Protein AF-A0A955SST5-F1 (afdb_monomer_lite)

Foldseek 3Di:
DKEKAAAPPDPLRLVCVVLLLVLCVVCVVLPDAYEYEYCDAPPGDCVVVCVVPVGPHHYDYDRNVVCVVVVPDARTKMFQAAPVRDGDDMAGSPPPPSSVLSNLLVCLRSVPPPQLQVPAFAAPAQSNVCSPVVQLSVLVCVACQVVLLVVCVVVVNLQPQVSQCQAWPPNQPHDGDRLVPPDPRGRGNGPCLQQNHCPPAPDPPDPPNGRPHRDVVSVVSQCDCVRPVPDDPVVVVVSVDGPPPDPPPDDDDDDDDDDDDDDDDDDDDDDDDDDDDDDDDDDDDDDD

pLDDT: mean 74.85, std 21.15, range [27.41, 95.5]

Structure (mmCIF, N/CA/C/O backbone):
data_AF-A0A955SST5-F1
#
_entry.id   AF-A0A955SST5-F1
#
loop_
_atom_site.group_PDB
_atom_site.id
_atom_site.type_symbol
_atom_site.label_atom_id
_atom_site.label_alt_id
_atom_site.label_comp_id
_atom_site.label_asym_id
_atom_site.label_entity_id
_atom_site.label_seq_id
_atom_site.pdbx_PDB_ins_code
_atom_site.Cartn_x
_atom_site.Cartn_y
_atom_site.Cartn_z
_atom_site.occupancy
_atom_site.B_iso_or_equiv
_atom_site.auth_seq_id
_atom_site.auth_comp_id
_atom_site.auth_asym_id
_atom_site.auth_atom_id
_atom_site.pdbx_PDB_model_num
ATOM 1 N N . VAL A 1 1 ? -13.267 -7.692 10.910 1.00 87.06 1 VAL A N 1
ATOM 2 C CA . VAL A 1 1 ? -13.406 -6.675 11.999 1.00 87.06 1 VAL A CA 1
ATOM 3 C C . VAL A 1 1 ? -12.238 -5.703 11.924 1.00 87.06 1 VAL A C 1
ATOM 5 O O . VAL A 1 1 ? -11.116 -6.171 11.794 1.00 87.06 1 VAL A O 1
ATOM 8 N N . ALA A 1 2 ? -12.453 -4.389 12.027 1.00 92.25 2 ALA A N 1
ATOM 9 C CA . ALA A 1 2 ? -11.365 -3.432 12.265 1.00 92.25 2 ALA A CA 1
ATOM 10 C C . ALA A 1 2 ? -11.293 -3.038 13.737 1.00 92.25 2 ALA A C 1
ATOM 12 O O . ALA A 1 2 ? -12.284 -2.596 14.315 1.00 92.25 2 ALA A O 1
ATOM 13 N N . VAL A 1 3 ? -10.099 -3.113 14.313 1.00 92.81 3 VAL A N 1
ATOM 14 C CA . VAL A 1 3 ? -9.788 -2.540 15.621 1.00 92.81 3 VAL A CA 1
ATOM 15 C C . VAL A 1 3 ? -9.015 -1.246 15.406 1.00 92.81 3 VAL A C 1
ATOM 17 O O . VAL A 1 3 ? -7.884 -1.269 14.926 1.00 92.81 3 VAL A O 1
ATOM 20 N N . VAL A 1 4 ? -9.624 -0.115 15.756 1.00 93.81 4 VAL A N 1
ATOM 21 C CA . VAL A 1 4 ? -9.021 1.218 15.665 1.00 93.81 4 VAL A CA 1
ATOM 22 C C . VAL A 1 4 ? -8.515 1.616 17.043 1.00 93.81 4 VAL A C 1
ATOM 24 O O . VAL A 1 4 ? -9.284 2.012 17.914 1.00 93.81 4 VAL A O 1
ATOM 27 N N . PHE A 1 5 ? -7.210 1.539 17.247 1.00 92.94 5 PHE A N 1
ATOM 28 C CA . PHE A 1 5 ? -6.552 2.105 18.411 1.00 92.94 5 PHE A CA 1
ATOM 29 C C . PHE A 1 5 ? -6.461 3.618 18.285 1.00 92.94 5 PHE A C 1
ATOM 31 O O . PHE A 1 5 ? -6.009 4.139 17.266 1.00 92.94 5 PHE A O 1
ATOM 38 N N . LEU A 1 6 ? -6.849 4.327 19.340 1.00 91.88 6 LEU A N 1
ATOM 39 C CA . LEU A 1 6 ? -6.674 5.769 19.434 1.00 91.88 6 LEU A CA 1
ATOM 40 C C . LEU A 1 6 ? -6.461 6.224 20.872 1.00 91.88 6 LEU A C 1
ATOM 42 O O . LEU A 1 6 ? -6.951 5.621 21.823 1.00 91.88 6 LEU A O 1
ATOM 46 N N . LYS A 1 7 ? -5.790 7.360 21.023 1.00 89.81 7 LYS A N 1
ATOM 47 C CA . LYS A 1 7 ? -5.730 8.086 22.287 1.00 89.81 7 LYS A CA 1
ATOM 48 C C . LYS A 1 7 ? -6.630 9.329 22.188 1.00 89.81 7 LYS A C 1
ATOM 50 O O . LYS A 1 7 ? -6.426 10.112 21.259 1.00 89.81 7 LYS A O 1
ATOM 55 N N . PRO A 1 8 ? -7.594 9.559 23.101 1.00 86.75 8 PRO A N 1
ATOM 56 C CA . PRO A 1 8 ? -8.499 10.716 23.040 1.00 86.75 8 PRO A CA 1
ATOM 57 C C . PRO A 1 8 ? -7.797 12.071 22.890 1.00 86.75 8 PRO A C 1
ATOM 59 O O . PRO A 1 8 ? -8.273 12.957 22.186 1.00 86.75 8 PRO A O 1
ATOM 62 N N . THR A 1 9 ? -6.635 12.212 23.527 1.00 85.88 9 THR A N 1
ATOM 63 C CA . THR A 1 9 ? -5.829 13.440 23.547 1.00 85.88 9 THR A CA 1
ATOM 64 C C . THR A 1 9 ? -4.846 13.565 22.374 1.00 85.88 9 THR A C 1
ATOM 66 O O . THR A 1 9 ? -4.131 14.558 22.263 1.00 85.88 9 THR A O 1
ATOM 69 N N . CYS A 1 10 ? -4.784 12.578 21.478 1.00 88.19 10 CYS A N 1
ATOM 70 C CA . CYS A 1 10 ? -3.831 12.546 20.372 1.00 88.19 10 CYS A CA 1
ATOM 71 C C . CYS A 1 10 ? -4.351 13.318 19.145 1.00 88.19 10 CYS A C 1
ATOM 73 O O . CYS A 1 10 ? -5.389 12.997 18.558 1.00 88.19 10 CYS A O 1
ATOM 75 N N . GLY A 1 11 ? -3.586 14.330 18.719 1.00 87.31 11 GLY A N 1
ATOM 76 C CA . GLY A 1 11 ? -3.927 15.172 17.566 1.00 87.31 11 GLY A CA 1
ATOM 77 C C . GLY A 1 11 ? -4.000 14.390 16.252 1.00 87.31 11 GLY A C 1
ATOM 78 O O . GLY A 1 11 ? -4.973 14.518 15.517 1.00 87.31 11 GLY A O 1
ATOM 79 N N . LYS A 1 12 ? -3.034 13.497 15.985 1.00 88.12 12 LYS A N 1
ATOM 80 C CA . LYS A 1 12 ? -3.068 12.620 14.796 1.00 88.12 12 LYS A CA 1
ATOM 81 C C . LYS A 1 12 ? -4.325 11.745 14.772 1.00 88.12 12 LYS A C 1
ATOM 83 O O . LYS A 1 12 ? -4.943 11.581 13.727 1.00 88.12 12 LYS A O 1
ATOM 88 N N . CYS A 1 13 ? -4.722 11.232 15.932 1.00 90.62 13 CYS A N 1
ATOM 89 C CA . CYS A 1 13 ? -5.871 10.356 16.092 1.00 90.62 13 CYS A CA 1
ATOM 90 C C . CYS A 1 13 ? -7.159 11.102 15.734 1.00 90.62 13 CYS A C 1
ATOM 92 O O . CYS A 1 13 ? -7.896 10.690 14.842 1.00 90.62 13 CYS A O 1
ATOM 94 N N . THR A 1 14 ? -7.387 12.254 16.368 1.00 87.75 14 THR A N 1
ATOM 95 C CA . THR A 1 14 ? -8.587 13.066 16.122 1.00 87.75 14 THR A CA 1
ATOM 96 C C . THR A 1 14 ? -8.647 13.619 14.696 1.00 87.75 14 THR A C 1
ATOM 98 O O . THR A 1 14 ? -9.737 13.700 14.141 1.00 87.75 14 THR A O 1
ATOM 101 N N . MET A 1 15 ? -7.503 13.915 14.066 1.00 90.25 15 MET A N 1
ATOM 102 C CA . MET A 1 15 ? -7.447 14.306 12.651 1.00 90.25 15 MET A CA 1
ATOM 103 C C . MET A 1 15 ? -7.778 13.162 11.682 1.00 90.25 15 MET A C 1
ATOM 105 O O . MET A 1 15 ? -8.409 13.408 10.655 1.00 90.25 15 MET A O 1
ATOM 109 N N . LYS A 1 16 ? -7.345 11.925 11.965 1.00 92.88 16 LYS A N 1
ATOM 110 C CA . LYS A 1 16 ? -7.569 10.781 11.064 1.00 92.88 16 LYS A CA 1
ATOM 111 C C . LYS A 1 16 ? -8.989 10.207 11.176 1.00 92.88 16 LYS A C 1
ATOM 113 O O . LYS A 1 16 ? -9.534 9.783 10.160 1.00 92.88 16 LYS A O 1
ATOM 118 N N . LEU A 1 17 ? -9.613 10.251 12.359 1.00 93.44 17 LEU A N 1
ATOM 119 C CA . LEU A 1 17 ? -10.927 9.646 12.640 1.00 93.44 17 LEU A CA 1
ATOM 120 C C . LEU A 1 17 ? -12.024 9.916 11.584 1.00 93.44 17 LEU A C 1
ATOM 122 O O . LEU A 1 17 ? -12.641 8.946 11.154 1.00 93.44 17 LEU A O 1
ATOM 126 N N . PRO A 1 18 ? -12.263 11.156 11.107 1.00 93.88 18 PRO A N 1
ATOM 127 C CA . PRO A 1 18 ? -13.286 11.396 10.082 1.00 93.88 18 PRO A CA 1
ATOM 128 C C . PRO A 1 18 ? -13.010 10.691 8.748 1.00 93.88 18 PRO A C 1
ATOM 130 O O . PRO A 1 18 ? -13.931 10.251 8.068 1.00 93.88 18 PRO A O 1
ATOM 133 N N . GLY A 1 19 ? -11.737 10.574 8.354 1.00 92.25 19 GLY A N 1
ATOM 134 C CA . GLY A 1 19 ? -11.369 9.852 7.135 1.00 92.25 19 GLY A CA 1
ATOM 135 C C . GLY A 1 19 ? -11.490 8.338 7.299 1.00 92.25 19 G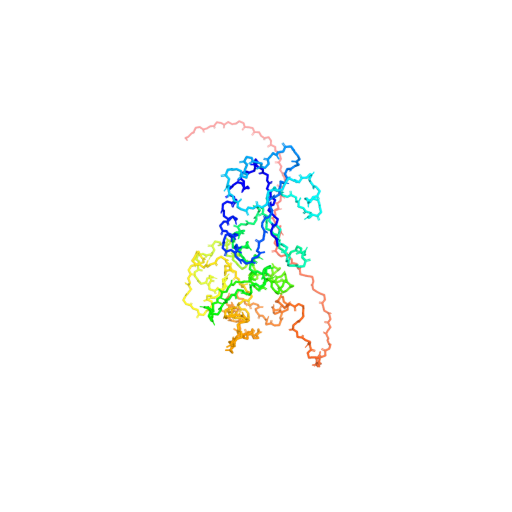LY A C 1
ATOM 136 O O . GLY A 1 19 ? -11.889 7.656 6.360 1.00 92.25 19 GLY A O 1
ATOM 137 N N . VAL A 1 20 ? -11.194 7.830 8.499 1.00 94.00 20 VAL A N 1
ATOM 138 C CA . VAL A 1 20 ? -11.400 6.422 8.854 1.00 94.00 20 VAL A CA 1
ATOM 139 C C . VAL A 1 20 ? -12.886 6.075 8.778 1.00 94.00 20 VAL A C 1
ATOM 141 O O . VAL A 1 20 ? -13.243 5.109 8.115 1.00 94.00 20 VAL A O 1
ATOM 144 N N . ASP A 1 21 ? -13.754 6.895 9.380 1.00 94.44 21 ASP A N 1
ATOM 145 C CA . ASP A 1 21 ? -15.205 6.684 9.322 1.00 94.44 21 ASP A CA 1
ATOM 146 C C . ASP A 1 21 ? -15.725 6.734 7.891 1.00 94.44 21 ASP A C 1
ATOM 148 O O . ASP A 1 21 ? -16.387 5.797 7.467 1.00 94.44 21 ASP A O 1
ATOM 152 N N . LYS A 1 22 ? -15.326 7.731 7.091 1.00 90.06 22 LYS A N 1
ATOM 153 C CA . LYS A 1 22 ? -15.697 7.775 5.669 1.00 90.06 22 LYS A CA 1
ATOM 154 C C . LYS A 1 22 ? -15.314 6.490 4.919 1.00 90.06 22 LYS A C 1
ATOM 156 O O . LYS A 1 22 ? -16.105 6.000 4.114 1.00 90.06 22 LYS A O 1
ATOM 161 N N . SER A 1 23 ? -14.126 5.949 5.193 1.00 87.81 23 SER A N 1
ATOM 162 C CA . SER A 1 23 ? -13.674 4.695 4.581 1.00 87.81 23 SER A CA 1
ATOM 163 C C . SER A 1 23 ? -14.597 3.549 5.002 1.00 87.81 23 SER A C 1
ATOM 165 O O . SER A 1 23 ? -15.147 2.868 4.148 1.00 87.81 23 SER A O 1
ATOM 167 N N . PHE A 1 24 ? -14.880 3.394 6.298 1.00 87.94 24 PHE A N 1
ATOM 168 C CA . PHE A 1 24 ? -15.769 2.333 6.787 1.00 87.94 24 PHE A CA 1
ATOM 169 C C . PHE A 1 24 ? -17.229 2.484 6.351 1.00 87.94 24 PHE A C 1
ATOM 171 O O . PHE A 1 24 ? -17.865 1.481 6.044 1.00 87.94 24 PHE A O 1
ATOM 178 N N . GLN A 1 25 ? -17.757 3.706 6.243 1.00 85.62 25 GLN A N 1
ATOM 179 C CA . GLN A 1 25 ? -19.108 3.952 5.727 1.00 85.62 25 GLN A CA 1
ATOM 180 C C . GLN A 1 25 ? -19.276 3.470 4.282 1.00 85.62 25 GLN A C 1
ATOM 182 O O . GLN A 1 25 ? -20.378 3.086 3.898 1.00 85.62 25 GLN A O 1
ATOM 187 N N . THR A 1 26 ? -18.192 3.441 3.500 1.00 82.12 26 THR A N 1
ATOM 188 C CA . THR A 1 26 ? -18.194 2.894 2.133 1.00 82.12 26 THR A CA 1
ATOM 189 C C . THR A 1 26 ? -18.460 1.383 2.118 1.00 82.12 26 THR A C 1
ATOM 191 O O . THR A 1 26 ? -19.020 0.879 1.152 1.00 82.12 26 THR A O 1
ATOM 194 N N . PHE A 1 27 ? -18.136 0.674 3.206 1.00 76.94 27 PHE A N 1
ATOM 195 C CA . PHE A 1 27 ? -18.253 -0.787 3.330 1.00 76.94 27 PHE A CA 1
ATOM 196 C C . PHE A 1 27 ? -19.244 -1.232 4.421 1.00 76.94 27 PHE A C 1
ATOM 198 O O . PHE A 1 27 ? -19.261 -2.400 4.807 1.00 76.94 27 PHE A O 1
ATOM 205 N N . LYS A 1 28 ? -20.066 -0.319 4.954 1.00 78.62 28 LYS A N 1
ATOM 206 C CA . LYS A 1 28 ? -20.931 -0.581 6.122 1.00 78.62 28 LYS A CA 1
ATOM 207 C C . LYS A 1 28 ? -21.941 -1.715 5.907 1.00 78.62 28 LYS A C 1
ATOM 209 O O . LYS A 1 28 ? -22.296 -2.405 6.856 1.00 78.62 28 LYS A O 1
ATOM 214 N N . ASP A 1 29 ? -22.377 -1.910 4.664 1.00 78.69 29 ASP A N 1
ATOM 215 C CA . ASP A 1 29 ? -23.380 -2.914 4.299 1.00 78.69 29 ASP A CA 1
ATOM 216 C C . ASP A 1 29 ? -22.747 -4.295 4.022 1.00 78.69 29 ASP A C 1
ATOM 218 O O . ASP A 1 29 ? -23.459 -5.271 3.802 1.00 78.69 29 ASP A O 1
ATOM 222 N N . GLU A 1 30 ? -21.413 -4.410 4.086 1.00 73.56 30 GLU A N 1
ATOM 223 C CA . GLU A 1 30 ? -20.658 -5.634 3.769 1.00 73.56 30 GLU A CA 1
ATOM 224 C C . GLU A 1 30 ? -20.297 -6.464 5.022 1.00 73.56 30 GLU A C 1
ATOM 226 O O . GLU A 1 30 ? -19.315 -7.201 5.051 1.00 73.56 30 GLU A O 1
ATOM 231 N N . GLY A 1 31 ? -21.076 -6.338 6.103 1.00 70.88 31 GLY A N 1
ATOM 232 C CA . GLY A 1 31 ? -20.872 -7.119 7.336 1.00 70.88 31 GLY A CA 1
ATOM 233 C C . GLY A 1 31 ? -19.623 -6.726 8.137 1.00 70.88 31 GLY A C 1
ATOM 234 O O . GLY A 1 31 ? -19.172 -7.468 9.013 1.00 70.88 31 GLY A O 1
ATOM 235 N N . PHE A 1 32 ? -19.055 -5.554 7.857 1.00 77.12 32 PHE A N 1
ATOM 236 C CA . PHE A 1 32 ? -17.852 -5.058 8.508 1.00 77.12 32 PHE A CA 1
ATOM 237 C C . PHE A 1 32 ? -18.171 -4.372 9.844 1.00 77.12 32 PHE A C 1
ATOM 239 O O . PHE A 1 32 ? -19.032 -3.503 9.925 1.00 77.12 32 PHE A O 1
ATOM 246 N N . THR A 1 33 ? -17.454 -4.727 10.914 1.00 84.25 33 THR A N 1
ATOM 247 C CA . THR A 1 33 ? -17.598 -4.089 12.237 1.00 84.25 33 THR A CA 1
ATOM 248 C C . THR A 1 33 ? -16.338 -3.328 12.618 1.00 84.25 33 THR A C 1
ATOM 250 O O . THR A 1 33 ? -15.227 -3.852 12.480 1.00 84.25 33 THR A O 1
ATOM 253 N N . VAL A 1 34 ? -16.524 -2.121 13.155 1.00 91.19 34 VAL A N 1
ATOM 254 C CA . VAL A 1 34 ? -15.452 -1.264 13.668 1.00 91.19 34 VAL A CA 1
ATOM 255 C C . VAL A 1 34 ? -15.514 -1.215 15.190 1.00 91.19 34 VAL A C 1
ATOM 257 O O . VAL A 1 34 ? -16.549 -0.893 15.773 1.00 91.19 34 VAL A O 1
ATOM 260 N N . VAL A 1 35 ? -14.384 -1.502 15.832 1.00 91.31 35 VAL A N 1
ATOM 261 C CA . VAL A 1 35 ? -14.198 -1.388 17.278 1.00 91.31 35 VAL A CA 1
ATOM 262 C C . VAL A 1 35 ? -13.130 -0.336 17.551 1.00 91.31 35 VAL A C 1
ATOM 264 O O . VAL A 1 35 ? -11.950 -0.548 17.281 1.00 91.31 35 VAL A O 1
ATOM 267 N N . ALA A 1 36 ? -13.530 0.806 18.097 1.00 91.50 36 ALA A N 1
ATOM 268 C CA . ALA A 1 36 ? -12.609 1.810 18.603 1.00 91.50 36 ALA A CA 1
ATOM 269 C C . ALA A 1 36 ? -12.129 1.430 20.001 1.00 91.50 36 ALA A C 1
ATOM 271 O O . ALA A 1 36 ? -12.925 1.256 20.922 1.00 91.50 36 ALA A O 1
ATOM 272 N N . VAL A 1 37 ? -10.812 1.351 20.160 1.00 89.12 37 VAL A N 1
ATOM 273 C CA . VAL A 1 37 ? -10.151 0.943 21.392 1.00 89.12 37 VAL A CA 1
ATOM 274 C C . VAL A 1 37 ? -9.243 2.056 21.893 1.00 89.12 37 VAL A C 1
ATOM 276 O O . VAL A 1 37 ? -8.427 2.605 21.149 1.00 89.12 37 VAL A O 1
ATOM 279 N N . SER A 1 38 ? -9.341 2.371 23.184 1.00 87.00 38 SER A N 1
ATOM 280 C CA . SER A 1 38 ? -8.406 3.310 23.804 1.00 87.00 38 SER A CA 1
ATOM 281 C C . SER A 1 38 ? -7.005 2.699 23.839 1.00 87.00 38 SER A C 1
ATOM 283 O O . SER A 1 38 ? -6.796 1.613 24.380 1.00 87.00 38 SER A O 1
ATOM 285 N N . SER A 1 39 ? -6.029 3.398 23.266 1.00 80.44 39 SER A N 1
ATOM 286 C CA . SER A 1 39 ? -4.606 3.064 23.388 1.00 80.44 39 SER A CA 1
ATOM 287 C C . SER A 1 39 ? -3.957 3.703 24.620 1.00 80.44 39 SER A C 1
ATOM 289 O O . SER A 1 39 ? -2.829 3.346 24.972 1.00 80.44 39 SER A O 1
ATOM 291 N N . ALA A 1 40 ? -4.671 4.614 25.289 1.00 71.56 40 ALA A N 1
ATOM 292 C CA . ALA A 1 40 ? -4.428 4.976 26.679 1.00 71.56 40 ALA A CA 1
ATOM 293 C C . ALA A 1 40 ? -5.103 3.945 27.594 1.00 71.56 40 ALA A C 1
ATOM 295 O O . ALA A 1 40 ? -6.166 3.431 27.246 1.00 71.56 40 ALA A O 1
ATOM 296 N N . GLY A 1 41 ? -4.506 3.656 28.753 1.00 65.81 41 GLY A N 1
ATOM 297 C CA . GLY A 1 41 ? -5.159 2.834 29.777 1.00 65.81 41 GLY A CA 1
ATOM 298 C C . GLY A 1 41 ? -6.448 3.473 30.316 1.00 65.81 41 GLY A C 1
ATOM 299 O O . GLY A 1 41 ? -6.991 4.421 29.749 1.00 65.81 41 GLY A O 1
ATOM 300 N N . ASP A 1 42 ? -6.901 3.011 31.475 1.00 65.75 42 ASP A N 1
ATOM 301 C CA . ASP A 1 42 ? -8.094 3.514 32.179 1.00 65.75 42 ASP A CA 1
ATOM 302 C C . ASP A 1 42 ? -8.089 5.030 32.487 1.00 65.75 42 ASP A C 1
ATOM 304 O O . ASP A 1 42 ? -9.136 5.614 32.764 1.00 65.75 42 ASP A O 1
ATOM 308 N N . LYS A 1 43 ? -6.925 5.682 32.397 1.00 61.25 43 LYS A N 1
ATOM 309 C CA . LYS A 1 43 ? -6.713 7.102 32.712 1.00 61.25 43 LYS A CA 1
ATOM 310 C C . LYS A 1 43 ? -7.383 8.101 31.759 1.00 61.25 43 LYS A C 1
ATOM 312 O O . LYS A 1 43 ? -7.519 9.261 32.139 1.00 61.25 43 LYS A O 1
ATOM 317 N N . GLU A 1 44 ? -7.779 7.711 30.544 1.00 71.56 44 GLU A N 1
ATOM 318 C CA . GLU A 1 44 ? -8.429 8.616 29.579 1.00 71.56 44 GLU A CA 1
ATOM 319 C C . GLU A 1 44 ? -9.765 8.038 29.078 1.00 71.56 44 GLU A C 1
ATOM 321 O O . GLU A 1 44 ? -9.853 6.887 28.649 1.00 71.56 44 GLU A O 1
ATOM 326 N N . ALA A 1 45 ? -10.833 8.842 29.137 1.00 76.12 45 ALA A N 1
ATOM 327 C CA . ALA A 1 45 ? -12.183 8.409 28.780 1.00 76.12 45 ALA A CA 1
ATOM 328 C C . ALA A 1 45 ? -12.447 8.530 27.269 1.00 76.12 45 ALA A C 1
ATOM 330 O O . ALA A 1 45 ? -12.243 9.591 26.677 1.00 76.12 45 ALA A O 1
ATOM 331 N N . LEU A 1 46 ? -12.982 7.466 26.656 1.00 83.69 46 LEU A N 1
ATOM 332 C CA . LEU A 1 46 ? -13.454 7.491 25.263 1.00 83.69 46 LEU A CA 1
ATOM 333 C C . LEU A 1 46 ? -14.809 8.186 25.099 1.00 83.69 46 LEU A C 1
ATOM 335 O O . LEU A 1 46 ? -15.085 8.699 24.018 1.00 83.69 46 LEU A O 1
ATOM 339 N N . ALA A 1 47 ? -15.643 8.233 26.145 1.00 84.62 47 ALA A N 1
ATOM 340 C CA . ALA A 1 47 ? -17.020 8.724 26.050 1.00 84.62 47 ALA A CA 1
ATOM 341 C C . ALA A 1 47 ? -17.152 10.134 25.430 1.00 84.62 47 ALA A C 1
ATOM 343 O O . ALA A 1 47 ? -17.984 10.294 24.538 1.00 84.62 47 ALA A O 1
ATOM 344 N N . PRO A 1 48 ? -16.320 11.138 25.781 1.00 86.25 48 PRO A N 1
ATOM 345 C CA . PRO A 1 48 ? -16.397 12.457 25.147 1.00 86.25 48 PRO A CA 1
ATOM 346 C C . PRO A 1 48 ? -16.043 12.433 23.655 1.00 86.25 48 PRO A C 1
ATOM 348 O O . PRO A 1 48 ? -16.610 13.182 22.865 1.00 86.25 48 PRO A O 1
ATOM 351 N N . VAL A 1 49 ? -15.105 11.569 23.254 1.00 88.00 49 VAL A N 1
ATOM 352 C CA . VAL A 1 49 ? -14.703 11.416 21.848 1.00 88.00 49 VAL A CA 1
ATOM 353 C C . VAL A 1 49 ? -15.794 10.698 21.063 1.00 88.00 49 VAL A C 1
ATOM 355 O O . VAL A 1 49 ? -16.172 11.167 19.994 1.00 88.00 49 VAL A O 1
ATOM 358 N N . ALA A 1 50 ? -16.351 9.622 21.617 1.00 88.00 50 ALA A N 1
ATOM 359 C CA . ALA A 1 50 ? -17.477 8.907 21.027 1.00 88.00 50 ALA A CA 1
ATOM 360 C C . ALA A 1 50 ? -18.685 9.838 20.830 1.00 88.00 50 ALA A C 1
ATOM 362 O O . ALA A 1 50 ? -19.232 9.926 19.732 1.00 88.00 50 ALA A O 1
ATOM 363 N N . GLN A 1 51 ? -19.037 10.616 21.861 1.00 89.06 51 GLN A N 1
ATOM 364 C CA . GLN A 1 51 ? -20.131 11.588 21.802 1.00 89.06 51 GLN A CA 1
ATOM 365 C C . GLN A 1 51 ? -19.878 12.694 20.772 1.00 89.06 51 GLN A C 1
ATOM 367 O O . GLN A 1 51 ? -20.810 13.135 20.105 1.00 89.06 51 GLN A O 1
ATOM 372 N N . ARG A 1 52 ? -18.624 13.142 20.625 1.00 90.62 52 ARG A N 1
ATOM 373 C CA . ARG A 1 52 ? -18.249 14.159 19.636 1.00 90.62 52 ARG A CA 1
ATOM 374 C C . ARG A 1 52 ? -18.466 13.686 18.202 1.00 90.62 52 ARG A C 1
ATOM 376 O O . ARG A 1 52 ? -18.819 14.504 17.358 1.00 90.62 52 ARG A O 1
ATOM 383 N N . TYR A 1 53 ? -18.176 12.420 17.923 1.00 88.50 53 TYR A N 1
ATOM 384 C CA . TYR A 1 53 ? -18.123 11.914 16.557 1.00 88.50 53 TYR A CA 1
ATOM 385 C C . TYR A 1 53 ? -19.385 11.170 16.115 1.00 88.50 53 TYR A C 1
ATOM 387 O O . TYR A 1 53 ? -19.657 11.138 14.923 1.00 88.50 53 TYR A O 1
ATOM 395 N N . GLY A 1 54 ? -20.194 10.637 17.036 1.00 86.50 54 GLY A N 1
ATOM 396 C CA . GLY A 1 54 ? -21.494 10.040 16.700 1.00 86.50 54 GLY A CA 1
ATOM 397 C C . GLY A 1 54 ? -21.424 8.864 15.717 1.00 86.50 54 GLY A C 1
ATOM 398 O O . GLY A 1 54 ? -22.433 8.538 15.100 1.00 86.50 54 GLY A O 1
ATOM 399 N N . TYR A 1 55 ? -20.246 8.256 15.544 1.00 91.31 55 TYR A N 1
ATOM 400 C CA . TYR A 1 55 ? -20.050 7.116 14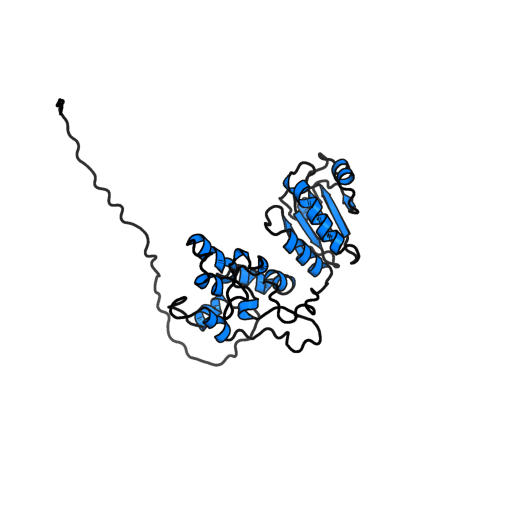.655 1.00 91.31 55 TYR A CA 1
ATOM 401 C C . TYR A 1 55 ? -20.727 5.874 15.224 1.00 91.31 55 TYR A C 1
ATOM 403 O O . TYR A 1 55 ? -20.669 5.635 16.435 1.00 91.31 55 TYR A O 1
ATOM 411 N N . ASP A 1 56 ? -21.268 5.043 14.337 1.00 87.00 56 ASP A N 1
ATOM 412 C CA . ASP A 1 56 ? -21.881 3.750 14.664 1.00 87.00 56 ASP A CA 1
ATOM 413 C C . ASP A 1 56 ? -20.825 2.657 14.917 1.00 87.00 56 ASP A C 1
ATOM 415 O O . ASP A 1 56 ? -20.848 1.560 14.368 1.00 87.00 56 ASP A O 1
ATOM 419 N N . TRP A 1 57 ? -19.793 3.007 15.683 1.00 91.31 57 TRP A N 1
ATOM 420 C CA . TRP A 1 57 ? -18.698 2.115 16.038 1.00 91.31 57 TRP A CA 1
ATOM 421 C C . TRP A 1 57 ? -18.922 1.543 17.433 1.00 91.31 57 TRP A C 1
ATOM 423 O O . TRP A 1 57 ? -19.533 2.171 18.301 1.00 91.31 57 TRP A O 1
ATOM 433 N N . ILE A 1 58 ? -18.326 0.385 17.698 1.00 88.44 58 ILE A N 1
ATOM 434 C CA . ILE A 1 58 ? -18.237 -0.145 19.055 1.00 88.44 58 ILE A CA 1
ATOM 435 C C . ILE A 1 58 ? -17.102 0.588 19.769 1.00 88.44 58 ILE A C 1
ATOM 437 O O . ILE A 1 58 ? -15.939 0.458 19.397 1.00 88.44 58 ILE A O 1
ATOM 441 N N . TRP A 1 59 ? -17.418 1.349 20.813 1.00 87.19 59 TRP A N 1
ATOM 442 C CA . TRP A 1 59 ? -16.420 2.064 21.610 1.00 87.19 59 TRP A CA 1
ATOM 443 C C . TRP A 1 59 ? -16.068 1.250 22.854 1.00 87.19 59 TRP A C 1
ATOM 445 O O . TRP A 1 59 ? -16.859 1.157 23.790 1.00 87.19 59 TRP A O 1
ATOM 455 N N . ALA A 1 60 ? -14.874 0.665 22.868 1.00 82.69 60 ALA A N 1
ATOM 456 C CA . ALA A 1 60 ? -14.397 -0.193 23.942 1.00 82.69 60 ALA A CA 1
ATOM 457 C C . ALA A 1 60 ? -13.222 0.449 24.689 1.00 82.69 60 ALA A C 1
ATOM 459 O O . ALA A 1 60 ? -12.205 0.844 24.113 1.00 82.69 60 ALA A O 1
ATOM 460 N N . GLN A 1 61 ? -13.336 0.524 26.013 1.00 72.38 61 GLN A N 1
ATOM 461 C CA . GLN A 1 61 ? -12.200 0.860 26.861 1.00 72.38 61 GLN A CA 1
ATOM 462 C C . GLN A 1 61 ? -11.283 -0.359 26.982 1.00 72.38 61 GLN A C 1
ATOM 464 O O . GLN A 1 61 ? -11.747 -1.487 27.133 1.00 72.38 61 GLN A O 1
ATOM 469 N N . ASN A 1 62 ? -9.976 -0.131 26.913 1.00 64.94 62 ASN A N 1
ATOM 470 C CA . ASN A 1 62 ? -8.973 -1.179 27.029 1.00 64.94 62 ASN A CA 1
ATOM 471 C C . ASN A 1 62 ? -8.053 -0.863 28.204 1.00 64.94 62 ASN A C 1
ATOM 473 O O . ASN A 1 62 ? -7.563 0.253 28.346 1.00 64.94 62 ASN A O 1
ATOM 477 N N . SER A 1 63 ? -7.810 -1.870 29.037 1.00 57.50 63 SER A N 1
ATOM 478 C CA . SER A 1 63 ? -6.891 -1.809 30.177 1.00 57.50 63 SER A CA 1
ATOM 479 C C . SER A 1 63 ? -5.411 -1.815 29.762 1.00 57.50 63 SER A C 1
ATOM 481 O O . SER A 1 63 ? -4.536 -1.719 30.616 1.00 57.50 63 SER A O 1
ATOM 483 N N . GLY A 1 64 ? -5.121 -1.930 28.461 1.00 66.81 64 GLY A N 1
ATOM 484 C CA . GLY A 1 64 ? -3.779 -2.057 27.889 1.00 66.81 64 GLY A CA 1
ATOM 485 C C . GLY A 1 64 ? -3.457 -3.476 27.410 1.00 66.81 64 GLY A C 1
ATOM 486 O O . GLY A 1 64 ? -2.561 -3.647 26.586 1.00 66.81 64 GLY A O 1
ATOM 487 N N . GLU A 1 65 ? -4.228 -4.478 27.834 1.00 76.75 65 GLU A N 1
ATOM 488 C CA . GLU A 1 65 ? -3.985 -5.890 27.518 1.00 76.75 65 GLU A CA 1
ATOM 489 C C . GLU A 1 65 ? -4.098 -6.187 26.014 1.00 76.75 65 GLU A C 1
ATOM 491 O O . GLU A 1 65 ? -3.203 -6.796 25.434 1.00 76.75 65 GLU A O 1
ATOM 496 N N . ILE A 1 66 ? -5.125 -5.658 25.336 1.00 79.50 66 ILE A N 1
ATOM 497 C CA . ILE A 1 66 ? -5.307 -5.865 23.884 1.00 79.50 66 ILE A CA 1
ATOM 498 C C . ILE A 1 66 ? -4.142 -5.240 23.100 1.00 79.50 66 ILE A C 1
ATOM 500 O O . ILE A 1 66 ? -3.696 -5.771 22.086 1.00 79.50 66 ILE A O 1
ATOM 504 N N . LYS A 1 67 ? -3.604 -4.118 23.597 1.00 81.44 67 LYS A N 1
ATOM 505 C CA . LYS A 1 67 ? -2.472 -3.429 22.965 1.00 81.44 67 LYS A CA 1
ATOM 506 C C . LYS A 1 67 ? -1.213 -4.300 23.019 1.00 81.44 67 LYS A C 1
ATOM 508 O O . LYS A 1 67 ? -0.482 -4.361 22.038 1.00 81.44 67 LYS A O 1
ATOM 513 N N . LYS A 1 68 ? -1.002 -4.996 24.142 1.00 83.88 68 LYS A N 1
ATOM 514 C CA . LYS A 1 68 ? 0.100 -5.945 24.333 1.00 83.88 68 LYS A CA 1
ATOM 515 C C . LYS A 1 68 ? -0.074 -7.204 23.480 1.00 83.88 68 LYS A C 1
ATOM 517 O O . LYS A 1 68 ? 0.877 -7.618 22.835 1.00 83.88 68 LYS A O 1
ATOM 522 N N . GLN A 1 69 ? -1.275 -7.782 23.441 1.00 84.44 69 GLN A N 1
ATOM 523 C CA . GLN A 1 69 ? -1.557 -8.982 22.639 1.00 84.44 69 GLN A CA 1
ATOM 524 C C . GLN A 1 69 ? -1.379 -8.748 21.137 1.00 84.44 69 GLN A C 1
ATOM 526 O O . GLN A 1 69 ? -0.964 -9.651 20.418 1.00 84.44 69 GLN A O 1
ATOM 531 N N . LEU A 1 70 ? -1.674 -7.535 20.664 1.00 85.62 70 LEU A N 1
ATOM 532 C CA . LEU A 1 70 ? -1.514 -7.158 19.261 1.00 85.62 70 LEU A CA 1
ATOM 533 C C . LEU A 1 70 ? -0.177 -6.477 18.951 1.00 85.62 70 LEU A C 1
ATOM 535 O O . LEU A 1 70 ? -0.033 -5.997 17.828 1.00 85.62 70 LEU A O 1
ATOM 539 N N . ASP A 1 71 ? 0.761 -6.435 19.899 1.00 87.69 71 ASP A N 1
ATOM 540 C CA . ASP A 1 71 ? 2.093 -5.830 19.752 1.00 87.69 71 ASP A CA 1
ATOM 541 C C . ASP A 1 71 ? 2.063 -4.400 19.173 1.00 87.69 71 ASP A C 1
ATOM 543 O O . ASP A 1 71 ? 2.745 -4.041 18.217 1.00 87.69 71 ASP A O 1
ATOM 547 N N . ASN A 1 72 ? 1.170 -3.565 19.709 1.00 87.81 72 ASN A N 1
ATOM 548 C CA . ASN A 1 72 ? 0.987 -2.196 19.240 1.00 87.81 72 ASN A CA 1
ATOM 549 C C . ASN A 1 72 ? 1.797 -1.215 20.104 1.00 87.81 72 ASN A C 1
ATOM 551 O O . ASN A 1 72 ? 1.592 -1.117 21.315 1.00 87.81 72 ASN A O 1
ATOM 555 N N . HIS A 1 73 ? 2.661 -0.413 19.477 1.00 88.06 73 HIS A N 1
ATOM 556 C CA . HIS A 1 73 ? 3.506 0.577 20.159 1.00 88.06 73 HIS A CA 1
ATOM 557 C C . HIS A 1 73 ? 3.134 2.041 19.887 1.00 88.06 73 HIS A C 1
ATOM 559 O O . HIS A 1 73 ? 3.731 2.945 20.469 1.00 88.06 73 HIS A O 1
ATOM 565 N N . VAL A 1 74 ? 2.120 2.302 19.065 1.00 89.88 74 VAL A N 1
ATOM 566 C CA . VAL A 1 74 ? 1.724 3.655 18.644 1.00 89.88 74 VAL A CA 1
ATOM 567 C C . VAL A 1 74 ? 0.417 4.099 19.303 1.00 89.88 74 VAL A C 1
ATOM 569 O O . VAL A 1 74 ? -0.250 3.329 20.006 1.00 89.88 74 VAL A O 1
ATOM 572 N N . ALA A 1 75 ? 0.066 5.380 19.153 1.00 89.44 75 ALA A N 1
ATOM 573 C CA . ALA A 1 75 ? -1.189 5.906 19.683 1.00 89.44 75 ALA A CA 1
ATOM 574 C C . ALA A 1 75 ? -2.353 5.615 18.733 1.00 89.44 75 ALA A C 1
ATOM 576 O O . ALA A 1 75 ? -3.438 5.269 19.209 1.00 89.44 75 ALA A O 1
ATOM 577 N N . PHE A 1 76 ? -2.114 5.743 17.424 1.00 92.81 76 PHE A N 1
ATOM 578 C CA . PHE A 1 76 ? -3.079 5.425 16.377 1.00 92.81 76 PHE A CA 1
ATOM 579 C C . PHE A 1 76 ? -2.617 4.233 15.541 1.00 92.81 76 PHE A C 1
ATOM 581 O O . PHE A 1 76 ? -1.554 4.279 14.928 1.00 92.81 76 PHE A O 1
ATOM 588 N N . GLN A 1 77 ? -3.438 3.188 15.504 1.00 93.81 77 GLN A N 1
ATOM 589 C CA . GLN A 1 77 ? -3.248 2.032 14.632 1.00 93.81 77 GLN A CA 1
ATOM 590 C C . GLN A 1 77 ? -4.601 1.417 14.297 1.00 93.81 77 GLN A C 1
ATOM 592 O O . GLN A 1 77 ? -5.467 1.329 15.158 1.00 93.81 77 GLN A O 1
ATOM 597 N N . ILE A 1 78 ? -4.768 0.951 13.071 1.00 94.62 78 ILE A N 1
ATOM 598 C CA . ILE A 1 78 ? -5.891 0.136 12.635 1.00 94.62 78 ILE A CA 1
ATOM 599 C C . ILE A 1 78 ? -5.352 -1.269 12.406 1.00 94.62 78 ILE A C 1
ATOM 601 O O . ILE A 1 78 ? -4.371 -1.439 11.684 1.00 94.62 78 ILE A O 1
ATOM 605 N N . VAL A 1 79 ? -5.977 -2.263 13.026 1.00 93.81 79 VAL A N 1
ATOM 606 C CA . VAL A 1 79 ? -5.709 -3.680 12.767 1.00 93.81 79 VAL A CA 1
ATOM 607 C C . VAL A 1 79 ? -6.959 -4.284 12.151 1.00 93.81 79 VAL A C 1
ATOM 609 O O . VAL A 1 79 ? -8.035 -4.204 12.745 1.00 93.81 79 VAL A O 1
ATOM 612 N N . ILE A 1 80 ? -6.832 -4.862 10.961 1.00 91.88 80 ILE A N 1
ATOM 613 C CA . ILE A 1 80 ? -7.947 -5.482 10.245 1.00 91.88 80 ILE A CA 1
ATOM 614 C C . ILE A 1 80 ? -7.805 -6.994 10.342 1.00 91.88 80 ILE A C 1
ATOM 616 O O . ILE A 1 80 ? -6.779 -7.565 9.970 1.00 91.88 80 ILE A O 1
ATOM 620 N N . PHE A 1 81 ? -8.859 -7.612 10.856 1.00 85.75 81 PHE A N 1
ATOM 621 C CA . PHE A 1 81 ? -9.015 -9.049 10.992 1.00 85.75 81 PHE A CA 1
ATOM 622 C C . PHE A 1 81 ? -9.932 -9.572 9.895 1.00 85.75 81 PHE A C 1
ATOM 624 O O . PHE A 1 81 ? -10.985 -8.966 9.645 1.00 85.75 81 PHE A O 1
ATOM 631 N N . ASP A 1 82 ? -9.549 -10.698 9.301 1.00 78.81 82 ASP A N 1
ATOM 632 C CA . ASP A 1 82 ? -10.404 -11.457 8.389 1.00 78.81 82 ASP A CA 1
ATOM 633 C C . ASP A 1 82 ? -11.546 -12.180 9.129 1.00 78.81 82 ASP A C 1
ATOM 635 O O . ASP A 1 82 ? -11.722 -12.056 10.348 1.00 78.81 82 ASP A O 1
ATOM 639 N N . MET A 1 83 ? -12.343 -12.939 8.377 1.00 72.31 83 MET A N 1
ATOM 640 C CA . MET A 1 83 ? -13.478 -13.707 8.898 1.00 72.31 83 MET A CA 1
ATOM 641 C C . MET A 1 83 ? -13.066 -14.880 9.802 1.00 72.31 83 MET A C 1
ATOM 643 O O . MET A 1 83 ? -13.878 -15.335 10.606 1.00 72.31 83 MET A O 1
ATOM 647 N N . ALA A 1 84 ? -11.815 -15.343 9.722 1.00 76.50 84 ALA A N 1
ATOM 648 C CA . ALA A 1 84 ? -11.258 -16.350 10.625 1.00 76.50 84 ALA A CA 1
ATOM 649 C C . ALA A 1 84 ? -10.738 -15.736 11.941 1.00 76.50 84 ALA A C 1
ATOM 651 O O . ALA A 1 84 ? -10.310 -16.464 12.837 1.00 76.50 84 ALA A O 1
ATOM 652 N N . GLY A 1 85 ? -10.786 -14.406 12.078 1.00 77.25 85 GLY A N 1
ATOM 653 C CA . GLY A 1 85 ? -10.285 -13.691 13.248 1.00 77.25 85 GLY A CA 1
ATOM 654 C C . GLY A 1 85 ? -8.763 -13.555 13.265 1.00 77.25 85 GLY A C 1
ATOM 655 O O . GLY A 1 85 ? -8.191 -13.286 14.322 1.00 77.25 85 GLY A O 1
ATOM 656 N N . VAL A 1 86 ? -8.098 -13.723 12.119 1.00 80.50 86 VAL A N 1
ATOM 657 C CA . VAL A 1 86 ? -6.648 -13.562 11.988 1.00 80.50 86 VAL A CA 1
ATOM 658 C C . VAL A 1 86 ? -6.338 -12.105 11.627 1.00 80.50 86 VAL A C 1
ATOM 660 O O . VAL A 1 86 ? -6.959 -11.560 10.713 1.00 80.50 86 VAL A O 1
ATOM 663 N N . PRO A 1 87 ? -5.395 -11.429 12.313 1.00 85.31 87 PRO A N 1
ATOM 664 C CA . PRO A 1 87 ? -4.964 -10.090 11.921 1.00 85.31 87 PRO A CA 1
ATOM 665 C C . PRO A 1 87 ? -4.209 -10.162 10.587 1.00 85.31 87 PRO A C 1
ATOM 667 O O . PRO A 1 87 ? -3.160 -10.797 10.504 1.00 85.31 87 PRO A O 1
ATOM 670 N N . ARG A 1 88 ? -4.733 -9.506 9.547 1.00 84.25 88 ARG A N 1
ATOM 671 C CA . ARG A 1 88 ? -4.151 -9.514 8.192 1.00 84.25 88 ARG A CA 1
ATOM 672 C C . ARG A 1 88 ? -3.427 -8.224 7.854 1.00 84.25 88 ARG A C 1
ATOM 674 O O . ARG A 1 88 ? -2.366 -8.270 7.247 1.00 84.25 88 ARG A O 1
ATOM 681 N N . PHE A 1 89 ? -3.969 -7.087 8.284 1.00 88.62 89 PHE A N 1
ATOM 682 C CA . PHE A 1 89 ? -3.433 -5.782 7.904 1.00 88.62 89 PHE A CA 1
ATOM 683 C C . PHE A 1 89 ? -3.285 -4.854 9.099 1.00 88.62 89 PHE A C 1
ATOM 685 O O . PHE A 1 89 ? -4.091 -4.879 10.035 1.00 88.62 89 PHE A O 1
ATOM 692 N N . ARG A 1 90 ? -2.243 -4.021 9.055 1.00 92.88 90 ARG A N 1
ATOM 693 C CA . ARG A 1 90 ? -1.920 -3.034 10.085 1.00 92.88 90 ARG A CA 1
ATOM 694 C C . ARG A 1 90 ? -1.593 -1.708 9.422 1.00 92.88 90 ARG A C 1
ATOM 696 O O . ARG A 1 90 ? -0.756 -1.650 8.532 1.00 92.88 90 ARG A O 1
ATOM 703 N N . ILE A 1 91 ? -2.247 -0.653 9.884 1.00 93.31 91 ILE A N 1
ATOM 704 C CA . ILE A 1 91 ? -2.076 0.706 9.368 1.00 93.31 91 ILE A CA 1
ATOM 705 C C . ILE A 1 91 ? -1.843 1.602 10.565 1.00 93.31 91 ILE A C 1
ATOM 707 O O . ILE A 1 91 ? -2.700 1.683 11.441 1.00 93.31 91 ILE A O 1
ATOM 711 N N . ASP A 1 92 ? -0.696 2.259 10.641 1.00 92.44 92 ASP A N 1
ATOM 712 C CA . ASP A 1 92 ? -0.337 3.050 11.811 1.00 92.44 92 ASP A CA 1
ATOM 713 C C . ASP A 1 92 ? -0.355 4.565 11.556 1.00 92.44 92 ASP A C 1
ATOM 715 O O . ASP A 1 92 ? -0.817 5.093 10.537 1.00 92.44 92 ASP A O 1
ATOM 719 N N . GLU A 1 93 ? 0.074 5.313 12.564 1.00 88.81 93 GLU A N 1
ATOM 720 C CA . GLU A 1 93 ? 0.134 6.764 12.506 1.00 88.81 93 GLU A CA 1
ATOM 721 C C . GLU A 1 93 ? 1.185 7.331 11.543 1.00 88.81 93 GLU A C 1
ATOM 723 O O . GLU A 1 93 ? 1.078 8.513 11.206 1.00 88.81 93 GLU A O 1
ATOM 728 N N . ASN A 1 94 ? 2.156 6.524 11.112 1.00 88.19 94 ASN A N 1
ATOM 729 C CA . ASN A 1 94 ? 3.267 6.906 10.241 1.00 88.19 94 ASN A CA 1
ATOM 730 C C . ASN A 1 94 ? 3.015 6.564 8.770 1.00 88.19 94 ASN A C 1
ATOM 732 O O . ASN A 1 94 ? 3.715 7.088 7.906 1.00 88.19 94 ASN A O 1
ATOM 736 N N . ASP A 1 95 ? 1.996 5.758 8.473 1.00 84.12 95 ASP A N 1
ATOM 737 C CA . ASP A 1 95 ? 1.560 5.519 7.102 1.00 84.12 95 ASP A CA 1
ATOM 738 C C . ASP A 1 95 ? 1.065 6.831 6.457 1.00 84.12 95 ASP A C 1
ATOM 740 O O . ASP A 1 95 ? 0.045 7.422 6.857 1.00 84.12 95 ASP A O 1
ATOM 744 N N . ALA A 1 96 ? 1.836 7.299 5.471 1.00 83.00 96 ALA A N 1
ATOM 745 C CA . ALA A 1 96 ? 1.579 8.521 4.718 1.00 83.00 96 ALA A CA 1
ATOM 746 C C . ALA A 1 96 ? 0.305 8.416 3.858 1.00 83.00 96 ALA A C 1
ATOM 748 O O . ALA A 1 96 ? -0.349 9.430 3.607 1.00 83.00 96 ALA A O 1
ATOM 749 N N . ASP A 1 97 ? -0.104 7.195 3.501 1.00 81.88 97 ASP A N 1
ATOM 750 C CA . ASP A 1 97 ? -1.148 6.898 2.512 1.00 81.88 97 ASP A CA 1
ATOM 751 C C . ASP A 1 97 ? -2.210 5.969 3.069 1.00 81.88 97 ASP A C 1
ATOM 753 O O . ASP A 1 97 ? -2.955 5.301 2.351 1.00 81.88 97 ASP A O 1
ATOM 757 N N . TRP A 1 98 ? -2.332 6.047 4.390 1.00 86.75 98 TRP A N 1
ATOM 758 C CA . TRP A 1 98 ? -3.213 5.259 5.226 1.00 86.75 98 TRP A CA 1
ATOM 759 C C . TRP A 1 98 ? -4.661 5.197 4.734 1.00 86.75 98 TRP A C 1
ATOM 761 O O . TRP A 1 98 ? -5.340 4.236 5.053 1.00 86.75 98 TRP A O 1
ATOM 771 N N . LYS A 1 99 ? -5.167 6.197 3.996 1.00 83.25 99 LYS A N 1
ATOM 772 C CA . LYS A 1 99 ? -6.541 6.183 3.459 1.00 83.25 99 LYS A CA 1
ATOM 773 C C . LYS A 1 99 ? -6.698 5.160 2.343 1.00 83.25 99 LYS A C 1
ATOM 775 O O . LYS A 1 99 ? -7.578 4.314 2.422 1.00 83.25 99 LYS A O 1
ATOM 780 N N . VAL A 1 100 ? -5.820 5.238 1.342 1.00 76.25 100 VAL A N 1
ATOM 781 C CA . VAL A 1 100 ? -5.807 4.290 0.225 1.00 76.25 100 VAL A CA 1
ATOM 782 C C . VAL A 1 100 ? -5.517 2.904 0.784 1.00 76.25 100 VAL A C 1
ATOM 784 O O . VAL A 1 100 ? -6.287 1.981 0.562 1.00 76.25 100 VAL A O 1
ATOM 787 N N . HIS A 1 101 ? -4.489 2.780 1.626 1.00 80.44 101 HIS A N 1
ATOM 788 C CA . HIS A 1 101 ? -4.155 1.509 2.263 1.00 80.44 101 HIS A CA 1
ATOM 789 C C . HIS A 1 101 ? -5.325 0.933 3.090 1.00 80.44 101 HIS A C 1
ATOM 791 O O . HIS A 1 101 ? -5.584 -0.264 3.027 1.00 80.44 101 HIS A O 1
ATOM 797 N N . LEU A 1 102 ? -6.082 1.769 3.812 1.00 88.00 102 LEU A N 1
ATOM 798 C CA . LEU A 1 102 ? -7.256 1.341 4.581 1.00 88.00 102 LEU A CA 1
ATOM 799 C C . LEU A 1 102 ? -8.354 0.765 3.694 1.00 88.00 102 LEU A C 1
ATOM 801 O O . LEU A 1 102 ? -8.827 -0.333 3.973 1.00 88.00 102 LEU A O 1
ATOM 805 N N . GLU A 1 103 ? -8.747 1.472 2.640 1.00 83.56 103 GLU A N 1
ATOM 806 C CA . GLU A 1 103 ? -9.797 1.006 1.728 1.00 83.56 103 GLU A CA 1
ATOM 807 C C . GLU A 1 103 ? -9.403 -0.313 1.044 1.00 83.56 103 GLU A C 1
ATOM 809 O O . GLU A 1 103 ? -10.220 -1.230 0.954 1.00 83.56 103 GLU A O 1
ATOM 814 N N . LEU A 1 104 ? -8.131 -0.453 0.662 1.00 74.94 104 LEU A N 1
ATOM 815 C CA . LEU A 1 104 ? -7.590 -1.682 0.077 1.00 74.94 104 LEU A CA 1
ATOM 816 C C . LEU A 1 104 ? -7.609 -2.861 1.050 1.00 74.94 104 LEU A C 1
ATOM 818 O O . LEU A 1 104 ? -8.079 -3.946 0.705 1.00 74.94 104 LEU A O 1
ATOM 822 N N . CYS A 1 105 ? -7.156 -2.644 2.282 1.00 83.56 105 CYS A N 1
ATOM 823 C CA . CYS A 1 105 ? -7.153 -3.676 3.311 1.00 83.56 105 CYS A CA 1
ATOM 824 C C . CYS A 1 105 ? -8.565 -4.098 3.725 1.00 83.56 105 CYS A C 1
ATOM 826 O O . CYS A 1 105 ? -8.782 -5.272 4.020 1.00 83.56 105 CYS A O 1
ATOM 828 N N . ILE A 1 106 ? -9.530 -3.169 3.751 1.00 79.56 106 ILE A N 1
ATOM 829 C CA . ILE A 1 106 ? -10.936 -3.508 4.002 1.00 79.56 106 ILE A CA 1
ATOM 830 C C . ILE A 1 106 ? -11.456 -4.400 2.875 1.00 79.56 106 ILE A C 1
ATOM 832 O O . ILE A 1 106 ? -11.981 -5.468 3.175 1.00 79.56 106 ILE A O 1
ATOM 836 N N . GLY A 1 107 ? -11.255 -4.006 1.611 1.00 70.94 107 GLY A N 1
ATOM 837 C CA . GLY A 1 107 ? -11.666 -4.794 0.445 1.00 70.94 107 GLY A CA 1
ATOM 838 C C . GLY A 1 107 ? -11.094 -6.214 0.462 1.00 70.94 107 GLY A C 1
ATOM 839 O O . GLY A 1 107 ? -11.838 -7.182 0.319 1.00 70.94 107 GLY A O 1
ATOM 840 N N . ALA A 1 108 ? -9.797 -6.351 0.751 1.00 69.62 108 ALA A N 1
ATOM 841 C CA . ALA A 1 108 ? -9.162 -7.659 0.892 1.00 69.62 108 ALA A CA 1
ATOM 842 C C . ALA A 1 108 ? -9.729 -8.487 2.056 1.00 69.62 108 ALA A C 1
ATOM 844 O O . ALA A 1 108 ? -9.947 -9.686 1.906 1.00 69.62 108 ALA A O 1
ATOM 845 N N . ALA A 1 109 ? -9.972 -7.869 3.216 1.00 70.94 109 ALA A N 1
ATOM 846 C CA . ALA A 1 109 ? -10.425 -8.578 4.413 1.00 70.94 109 ALA A CA 1
ATOM 847 C C . ALA A 1 109 ? -11.875 -9.072 4.338 1.00 70.94 109 ALA A C 1
ATOM 849 O O . ALA A 1 109 ? -12.205 -10.060 4.992 1.00 70.94 109 ALA A O 1
ATOM 850 N N . ILE A 1 110 ? -12.731 -8.397 3.568 1.00 66.19 110 ILE A N 1
ATOM 851 C CA . ILE A 1 110 ? -14.108 -8.845 3.298 1.00 66.19 110 ILE A CA 1
ATOM 852 C C . ILE A 1 110 ? -14.195 -9.751 2.064 1.00 66.19 110 ILE A C 1
ATOM 854 O O . ILE A 1 110 ? -15.292 -10.036 1.596 1.00 66.19 110 ILE A O 1
ATOM 858 N N . GLU A 1 111 ? -13.048 -10.182 1.522 1.00 60.00 111 GLU A N 1
ATOM 859 C CA . GLU A 1 111 ? -12.939 -11.006 0.309 1.00 60.00 111 GLU A CA 1
ATOM 860 C C . GLU A 1 111 ? -13.692 -10.432 -0.898 1.00 60.00 111 GLU A C 1
ATOM 862 O O . GLU A 1 111 ? -13.983 -11.129 -1.875 1.00 60.00 111 GLU A O 1
ATOM 867 N N . ARG A 1 112 ? -13.941 -9.121 -0.883 1.00 49.88 112 ARG A N 1
ATOM 868 C CA . ARG A 1 112 ? -14.315 -8.393 -2.077 1.00 49.88 112 ARG A CA 1
ATOM 869 C C . ARG A 1 112 ? -13.045 -8.315 -2.910 1.00 49.88 112 ARG A C 1
ATOM 871 O O . ARG A 1 112 ? -12.212 -7.430 -2.719 1.00 49.88 112 ARG A O 1
ATOM 878 N N . ALA A 1 113 ? -12.893 -9.252 -3.849 1.00 44.28 113 ALA A N 1
ATOM 879 C CA . ALA A 1 113 ? -12.053 -8.997 -5.010 1.00 44.28 113 ALA A CA 1
ATOM 880 C C . ALA A 1 113 ? -12.421 -7.588 -5.479 1.00 44.28 113 ALA A C 1
ATOM 882 O O . ALA A 1 113 ? -13.610 -7.307 -5.662 1.00 44.28 113 ALA A O 1
ATOM 883 N N . LEU A 1 114 ? -11.446 -6.679 -5.568 1.00 50.97 114 LEU A N 1
ATOM 884 C CA . LEU A 1 114 ? -11.696 -5.415 -6.244 1.00 50.97 114 LEU A CA 1
ATOM 885 C C . LEU A 1 114 ? -12.325 -5.798 -7.577 1.00 50.97 114 LEU A C 1
ATOM 887 O O . LEU A 1 114 ? -11.711 -6.520 -8.362 1.00 50.97 114 LEU A O 1
ATOM 891 N N . ASP A 1 115 ? -13.590 -5.429 -7.770 1.00 49.94 115 ASP A N 1
ATOM 892 C CA . ASP A 1 115 ? -14.270 -5.686 -9.025 1.00 49.94 115 ASP A CA 1
ATOM 893 C C . ASP A 1 115 ? -13.671 -4.723 -10.045 1.00 49.94 115 ASP A C 1
ATOM 895 O O . ASP A 1 115 ? -14.153 -3.614 -10.275 1.00 49.94 115 ASP A O 1
ATOM 899 N N . LEU A 1 116 ? -12.533 -5.142 -10.588 1.00 57.16 116 LEU A N 1
ATOM 900 C CA . LEU A 1 116 ? -11.789 -4.424 -11.600 1.00 57.16 116 LEU A CA 1
ATOM 901 C C . LEU A 1 116 ? -12.385 -4.669 -12.990 1.00 57.16 116 LEU A C 1
ATOM 903 O O . LEU A 1 116 ? -11.803 -4.213 -13.969 1.00 57.16 116 LEU A O 1
ATOM 907 N N . SER A 1 117 ? -13.547 -5.338 -13.109 1.00 55.91 117 SER A N 1
ATOM 908 C CA . SER A 1 117 ? -14.223 -5.565 -14.399 1.00 55.91 117 SER A CA 1
ATOM 909 C C . SER A 1 117 ? -14.561 -4.265 -15.127 1.00 55.91 117 SER A C 1
ATOM 911 O O . SER A 1 117 ? -14.607 -4.245 -16.356 1.00 55.91 117 SER A O 1
ATOM 913 N N . ALA A 1 118 ? -14.741 -3.168 -14.383 1.00 58.53 118 ALA A N 1
ATOM 914 C CA . ALA A 1 118 ? -14.941 -1.824 -14.919 1.00 58.53 118 ALA A CA 1
ATOM 915 C C . ALA A 1 118 ? -13.661 -1.195 -15.512 1.00 58.53 118 ALA A C 1
ATOM 917 O O . ALA A 1 118 ? -13.730 -0.139 -16.140 1.00 58.53 118 ALA A O 1
ATOM 918 N N . PHE A 1 119 ? -12.500 -1.830 -15.328 1.00 65.88 119 PHE A N 1
ATOM 919 C CA . PHE A 1 119 ? -11.183 -1.318 -15.696 1.00 65.88 119 PHE A CA 1
ATOM 920 C C . PHE A 1 119 ? -10.362 -2.371 -16.461 1.00 65.88 119 PHE A C 1
ATOM 922 O O . PHE A 1 119 ? -9.321 -2.812 -15.978 1.00 65.88 119 PHE A O 1
ATOM 929 N N . PRO A 1 120 ? -10.784 -2.774 -17.672 1.00 61.56 120 PRO A N 1
ATOM 930 C CA . PRO A 1 120 ? -10.290 -3.978 -18.344 1.00 61.56 120 PRO A CA 1
ATOM 931 C C . PRO A 1 120 ? -8.819 -3.951 -18.791 1.00 61.56 120 PRO A C 1
ATOM 933 O O . PRO A 1 120 ? -8.399 -4.916 -19.410 1.00 61.56 120 PRO A O 1
ATOM 936 N N . GLN A 1 121 ? -8.070 -2.873 -18.526 1.00 73.06 121 GLN A N 1
ATOM 937 C CA . GLN A 1 121 ? -6.639 -2.696 -18.829 1.00 73.06 121 GLN A CA 1
ATOM 938 C C . GLN A 1 121 ? -5.973 -1.658 -17.895 1.00 73.06 121 GLN A C 1
ATOM 940 O O . GLN A 1 121 ? -4.984 -1.018 -18.261 1.00 73.06 121 GLN A O 1
ATOM 945 N N . ALA A 1 122 ? -6.564 -1.370 -16.730 1.00 77.50 122 ALA A N 1
ATOM 946 C CA . ALA A 1 122 ? -5.997 -0.350 -15.850 1.00 77.50 122 ALA A CA 1
ATOM 947 C C . ALA A 1 122 ? -4.815 -0.894 -15.054 1.00 77.50 122 ALA A C 1
ATOM 949 O O . ALA A 1 122 ? -4.811 -2.047 -14.628 1.00 77.50 122 ALA A O 1
ATOM 950 N N . TYR A 1 123 ? -3.861 -0.004 -14.808 1.00 82.50 123 TYR A N 1
ATOM 951 C CA . TYR A 1 123 ? -2.846 -0.201 -13.790 1.00 82.50 123 TYR A CA 1
ATOM 952 C C . TYR A 1 123 ? -3.459 0.127 -12.432 1.00 82.50 123 TYR A C 1
ATOM 954 O O . TYR A 1 123 ? -4.013 1.216 -12.254 1.00 82.50 123 TYR A O 1
ATOM 962 N N . VAL A 1 124 ? -3.394 -0.816 -11.503 1.00 78.25 124 VAL A N 1
ATOM 963 C CA . VAL A 1 124 ? -4.021 -0.732 -10.179 1.00 78.25 124 VAL A CA 1
ATOM 964 C C . VAL A 1 124 ? -3.001 -0.535 -9.055 1.00 78.25 124 VAL A C 1
ATOM 966 O O . VAL A 1 124 ? -3.366 -0.100 -7.966 1.00 78.25 124 VAL A O 1
ATOM 969 N N . GLY A 1 125 ? -1.719 -0.777 -9.332 1.00 85.81 125 GLY A N 1
ATOM 970 C C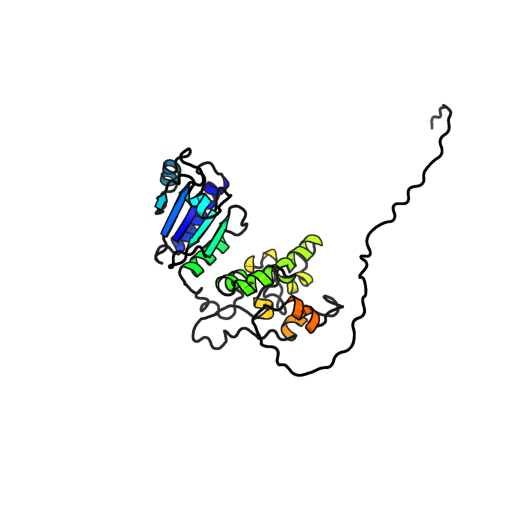A . GLY A 1 125 ? -0.582 -0.581 -8.441 1.00 85.81 125 GLY A CA 1
ATOM 971 C C . GLY A 1 125 ? -0.185 -1.830 -7.653 1.00 85.81 125 GLY A C 1
ATOM 972 O O . GLY A 1 125 ? -1.025 -2.610 -7.201 1.00 85.81 125 GLY A O 1
ATOM 973 N N . SER A 1 126 ? 1.122 -1.973 -7.396 1.00 86.56 126 SER A N 1
ATOM 974 C CA . SER A 1 126 ? 1.700 -3.087 -6.624 1.00 86.56 126 SER A CA 1
ATOM 975 C C . SER A 1 126 ? 1.048 -3.349 -5.257 1.00 86.56 126 SER A C 1
ATOM 977 O O . SER A 1 126 ? 0.943 -4.519 -4.885 1.00 86.56 126 SER A O 1
ATOM 979 N N . PRO A 1 127 ? 0.588 -2.334 -4.484 1.00 80.56 127 PRO A N 1
ATOM 980 C CA . PRO A 1 127 ? -0.089 -2.591 -3.211 1.00 80.56 127 PRO A CA 1
ATOM 981 C C . PRO A 1 127 ? -1.333 -3.477 -3.347 1.00 80.56 127 PRO A C 1
ATOM 983 O O . PRO A 1 127 ? -1.639 -4.230 -2.430 1.00 80.56 127 PRO A O 1
ATOM 986 N N . ILE A 1 128 ? -2.029 -3.420 -4.488 1.00 76.69 128 ILE A N 1
ATOM 987 C CA . ILE A 1 128 ? -3.188 -4.276 -4.773 1.00 76.69 128 ILE A CA 1
ATOM 988 C C . ILE A 1 128 ? -2.760 -5.728 -4.930 1.00 76.69 128 ILE A C 1
ATOM 990 O O . ILE A 1 128 ? -3.389 -6.622 -4.369 1.00 76.69 128 ILE A O 1
ATOM 994 N N . CYS A 1 129 ? -1.668 -5.960 -5.660 1.00 79.19 129 CYS A N 1
ATOM 995 C CA . CYS A 1 129 ? -1.103 -7.289 -5.854 1.00 79.19 129 CYS A CA 1
ATOM 996 C C . CYS A 1 129 ? -0.720 -7.914 -4.505 1.00 79.19 129 CYS A C 1
ATOM 998 O O . CYS A 1 129 ? -1.073 -9.063 -4.244 1.00 79.19 129 CYS A O 1
ATOM 1000 N N . GLY A 1 130 ? -0.098 -7.134 -3.611 1.00 78.44 130 GLY A N 1
ATOM 1001 C CA . GLY A 1 130 ? 0.327 -7.574 -2.276 1.00 78.44 130 GLY A CA 1
ATOM 1002 C C . GLY A 1 130 ? -0.796 -8.027 -1.335 1.00 78.44 130 GLY A C 1
ATOM 1003 O O . GLY A 1 130 ? -0.520 -8.707 -0.348 1.00 78.44 130 GLY A O 1
ATOM 1004 N N . LEU A 1 131 ? -2.064 -7.727 -1.646 1.00 70.81 131 LEU A N 1
ATOM 1005 C CA . LEU A 1 131 ? -3.212 -8.230 -0.882 1.00 70.81 131 LEU A CA 1
ATOM 1006 C C . LEU A 1 131 ? -3.357 -9.758 -0.995 1.00 70.81 131 LEU A C 1
ATOM 1008 O O . LEU A 1 131 ? -3.815 -10.400 -0.048 1.00 70.81 131 LEU A O 1
ATOM 1012 N N . CYS A 1 132 ? -2.972 -10.338 -2.139 1.00 68.75 132 CYS A N 1
ATOM 1013 C CA . CYS A 1 132 ? -3.033 -11.783 -2.397 1.00 68.75 132 CYS A CA 1
ATOM 1014 C C . CYS A 1 132 ? -1.650 -12.412 -2.647 1.00 68.75 132 CYS A C 1
ATOM 1016 O O . CYS A 1 132 ? -1.435 -13.556 -2.257 1.00 68.75 132 CYS A O 1
ATOM 1018 N N . HIS A 1 133 ? -0.715 -11.662 -3.234 1.00 80.00 133 HIS A N 1
ATOM 1019 C CA . HIS A 1 133 ? 0.661 -12.058 -3.563 1.00 80.00 133 HIS A CA 1
ATOM 1020 C C . HIS A 1 133 ? 1.655 -11.429 -2.580 1.00 80.00 133 HIS A C 1
ATOM 1022 O O . HIS A 1 133 ? 2.542 -10.659 -2.949 1.00 80.00 133 HIS A O 1
ATOM 1028 N N . MET A 1 134 ? 1.428 -11.665 -1.286 1.00 79.12 134 MET A N 1
ATOM 1029 C CA . MET A 1 134 ? 2.204 -11.035 -0.215 1.00 79.12 134 MET A CA 1
ATOM 1030 C C . MET A 1 134 ? 3.697 -11.412 -0.251 1.00 79.12 134 MET A C 1
ATOM 1032 O O . MET A 1 134 ? 4.506 -10.491 -0.162 1.00 79.12 134 MET A O 1
ATOM 1036 N N . PRO A 1 135 ? 4.098 -12.688 -0.442 1.00 83.94 135 PRO A N 1
ATOM 1037 C CA . PRO A 1 135 ? 5.516 -13.044 -0.537 1.00 83.94 135 PRO A CA 1
ATOM 1038 C C . PRO A 1 135 ? 6.237 -12.350 -1.703 1.00 83.94 135 PRO A C 1
ATOM 1040 O O . PRO A 1 135 ? 7.348 -11.845 -1.541 1.00 83.94 135 PRO A O 1
ATOM 1043 N N . GLU A 1 136 ? 5.598 -12.289 -2.873 1.00 88.25 136 GLU A N 1
ATOM 1044 C CA . GLU A 1 136 ? 6.132 -11.624 -4.063 1.00 88.25 136 GLU A CA 1
ATOM 1045 C C . GLU A 1 136 ? 6.247 -10.113 -3.843 1.00 88.25 136 GLU A C 1
ATOM 1047 O O . GLU A 1 136 ? 7.261 -9.499 -4.175 1.00 88.25 136 GLU A O 1
ATOM 1052 N N . TRP A 1 137 ? 5.224 -9.511 -3.234 1.00 86.38 137 TRP A N 1
ATOM 1053 C CA . TRP A 1 137 ? 5.206 -8.087 -2.919 1.00 86.38 137 TRP A CA 1
ATOM 1054 C C . TRP A 1 137 ? 6.279 -7.701 -1.893 1.00 86.38 137 TRP A C 1
ATOM 1056 O O . TRP A 1 137 ? 6.969 -6.700 -2.086 1.00 86.38 137 TRP A O 1
ATOM 1066 N N . GLU A 1 138 ? 6.471 -8.498 -0.840 1.00 84.88 138 GLU A N 1
ATOM 1067 C CA . GLU A 1 138 ? 7.525 -8.280 0.157 1.00 84.88 138 GLU A CA 1
ATOM 1068 C C . GLU A 1 138 ? 8.927 -8.386 -0.452 1.00 84.88 138 GLU A C 1
ATOM 1070 O O . GLU A 1 138 ? 9.790 -7.559 -0.148 1.00 84.88 138 GLU A O 1
ATOM 1075 N N . GLN A 1 139 ? 9.155 -9.345 -1.355 1.00 92.44 139 GLN A N 1
ATOM 1076 C CA . GLN A 1 139 ? 10.412 -9.416 -2.099 1.00 92.44 139 GLN A CA 1
ATOM 1077 C C . GLN A 1 139 ? 10.584 -8.187 -3.004 1.00 92.44 139 GLN A C 1
ATOM 1079 O O . GLN A 1 139 ? 11.655 -7.575 -2.992 1.00 92.44 139 GLN A O 1
ATOM 1084 N N . TRP A 1 140 ? 9.535 -7.781 -3.731 1.00 94.12 140 TRP A N 1
ATOM 1085 C CA . TRP A 1 140 ? 9.581 -6.627 -4.631 1.00 94.12 140 TRP A CA 1
ATOM 1086 C C . TRP A 1 140 ? 9.922 -5.337 -3.883 1.00 94.12 140 TRP A C 1
ATOM 1088 O O . TRP A 1 140 ? 10.717 -4.540 -4.387 1.00 94.12 140 TRP A O 1
ATOM 1098 N N . LEU A 1 141 ? 9.398 -5.148 -2.666 1.00 90.06 141 LEU A N 1
ATOM 1099 C CA . LEU A 1 141 ? 9.715 -4.000 -1.809 1.00 90.06 141 LEU A CA 1
ATOM 1100 C C . LEU A 1 141 ? 11.218 -3.862 -1.521 1.00 90.06 141 LEU A C 1
ATOM 1102 O O . LEU A 1 141 ? 11.685 -2.753 -1.286 1.00 90.06 141 LEU A O 1
ATOM 1106 N N . GLY A 1 142 ? 11.983 -4.956 -1.561 1.00 90.62 142 GLY A N 1
ATOM 1107 C CA . GLY A 1 142 ? 13.439 -4.939 -1.397 1.00 90.62 142 GLY A CA 1
ATOM 1108 C C . GLY A 1 142 ? 14.226 -4.544 -2.654 1.00 90.62 142 GLY A C 1
ATOM 1109 O O . GLY A 1 142 ? 15.449 -4.415 -2.592 1.00 90.62 142 GLY A O 1
ATOM 1110 N N . THR A 1 143 ? 13.566 -4.367 -3.801 1.00 94.00 143 THR A N 1
ATOM 1111 C CA . THR A 1 143 ? 14.221 -4.119 -5.095 1.00 94.00 143 THR A CA 1
ATOM 1112 C C . THR A 1 143 ? 14.383 -2.629 -5.402 1.00 94.00 143 THR A C 1
ATOM 1114 O O . THR A 1 143 ? 13.668 -1.766 -4.893 1.00 94.00 143 THR A O 1
ATOM 1117 N N . ALA A 1 144 ? 15.292 -2.302 -6.328 1.00 94.69 144 ALA A N 1
ATOM 1118 C CA . ALA A 1 144 ? 15.441 -0.934 -6.827 1.00 94.69 144 ALA A CA 1
ATOM 1119 C C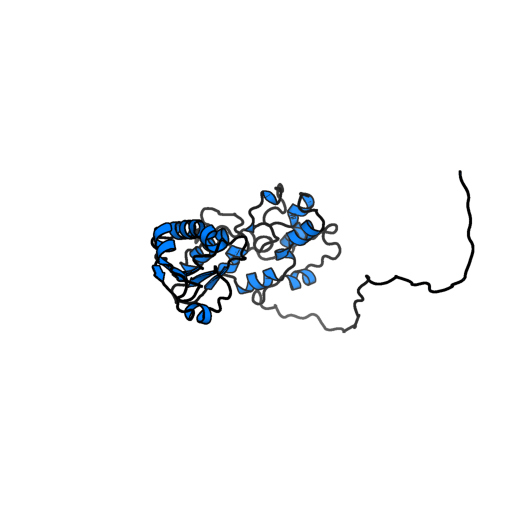 . ALA A 1 144 ? 14.179 -0.412 -7.543 1.00 94.69 144 ALA A C 1
ATOM 1121 O O . ALA A 1 144 ? 13.954 0.797 -7.571 1.00 94.69 144 ALA A O 1
ATOM 1122 N N . HIS A 1 145 ? 13.345 -1.303 -8.087 1.00 95.50 145 HIS A N 1
ATOM 1123 C CA . HIS A 1 145 ? 12.102 -0.950 -8.773 1.00 95.50 145 HIS A CA 1
ATOM 1124 C C . HIS A 1 145 ? 11.057 -0.356 -7.821 1.00 95.50 145 HIS A C 1
ATOM 1126 O O . HIS A 1 145 ? 10.481 0.690 -8.132 1.00 95.50 145 HIS A O 1
ATOM 1132 N N . ALA A 1 146 ? 10.901 -0.922 -6.619 1.00 94.12 146 ALA A N 1
ATOM 1133 C CA . ALA A 1 146 ? 10.033 -0.357 -5.582 1.00 94.12 146 ALA A CA 1
ATOM 1134 C C . ALA A 1 146 ? 10.448 1.064 -5.159 1.00 94.12 146 ALA A C 1
ATOM 1136 O O . ALA A 1 146 ? 9.608 1.875 -4.765 1.00 94.12 146 ALA A O 1
ATOM 1137 N N . HIS A 1 147 ? 11.735 1.386 -5.310 1.00 93.00 147 HIS A N 1
ATOM 1138 C CA . HIS A 1 147 ? 12.347 2.663 -4.942 1.00 93.00 147 HIS A CA 1
ATOM 1139 C C . HIS A 1 147 ? 12.755 3.523 -6.146 1.00 93.00 147 HIS A C 1
ATOM 1141 O O . HIS A 1 147 ? 13.544 4.463 -5.999 1.00 93.00 147 HIS A O 1
ATOM 1147 N N . SER A 1 148 ? 12.238 3.236 -7.344 1.00 94.44 148 SER A N 1
ATOM 1148 C CA . SER A 1 148 ? 12.695 3.863 -8.592 1.00 94.44 148 SER A CA 1
ATOM 1149 C C . SER A 1 148 ? 12.699 5.396 -8.499 1.00 94.44 148 SER A C 1
ATOM 1151 O O . SER A 1 148 ? 13.708 6.038 -8.808 1.00 94.44 148 SER A O 1
ATOM 1153 N N . MET A 1 149 ? 11.625 6.011 -7.998 1.00 92.62 149 MET A N 1
ATOM 1154 C CA . MET A 1 149 ? 11.497 7.470 -7.884 1.00 92.62 149 MET A CA 1
ATOM 1155 C C . MET A 1 149 ? 12.458 8.111 -6.875 1.00 92.62 149 MET A C 1
ATOM 1157 O O . MET A 1 149 ? 12.778 9.298 -7.003 1.00 92.62 149 MET A O 1
ATOM 1161 N N . ASP A 1 150 ? 12.962 7.364 -5.892 1.00 92.19 150 ASP A N 1
ATOM 1162 C CA . ASP A 1 150 ? 13.878 7.906 -4.885 1.00 92.19 150 ASP A CA 1
ATOM 1163 C C . ASP A 1 150 ? 15.214 8.308 -5.512 1.00 92.19 150 ASP A C 1
ATOM 1165 O O . ASP A 1 150 ? 15.792 9.342 -5.163 1.00 92.19 150 ASP A O 1
ATOM 1169 N N . SER A 1 151 ? 15.678 7.542 -6.501 1.00 87.75 151 SER A N 1
ATOM 1170 C CA . SER A 1 151 ? 16.896 7.850 -7.253 1.00 87.75 151 SER A CA 1
ATOM 1171 C C . SER A 1 151 ? 16.783 9.155 -8.059 1.00 87.75 151 SER A C 1
ATOM 1173 O O . SER A 1 151 ? 17.743 9.932 -8.104 1.00 87.75 151 SER A O 1
ATOM 1175 N N . LEU A 1 152 ? 15.604 9.440 -8.630 1.00 93.56 152 LEU A N 1
ATOM 1176 C CA . LEU A 1 152 ? 15.339 10.683 -9.356 1.00 93.56 152 LEU A CA 1
ATOM 1177 C C . LEU A 1 152 ? 15.243 11.870 -8.407 1.00 93.56 152 LEU A C 1
ATOM 1179 O O . LEU A 1 152 ? 15.832 12.913 -8.680 1.00 93.56 152 LEU A O 1
ATOM 1183 N N . ARG A 1 153 ? 14.550 11.707 -7.274 1.00 92.69 153 ARG A N 1
ATOM 1184 C CA . ARG A 1 153 ? 14.411 12.755 -6.250 1.00 92.69 153 ARG A CA 1
ATOM 1185 C C . ARG A 1 153 ? 15.765 13.185 -5.696 1.00 92.69 153 ARG A C 1
ATOM 1187 O O . ARG A 1 153 ? 16.019 14.383 -5.596 1.00 92.69 153 ARG A O 1
ATOM 1194 N N . LYS A 1 154 ? 16.651 12.226 -5.403 1.00 94.19 154 LYS A N 1
ATOM 1195 C CA . LYS A 1 154 ? 18.027 12.496 -4.946 1.00 94.19 154 LYS A CA 1
ATOM 1196 C C . LYS A 1 154 ? 18.819 13.344 -5.945 1.00 94.19 154 LYS A C 1
ATOM 1198 O O . LYS A 1 154 ? 19.596 14.196 -5.534 1.00 94.19 154 LYS A O 1
ATOM 1203 N N . ARG A 1 155 ? 18.594 13.138 -7.247 1.00 93.31 155 ARG A N 1
ATOM 1204 C CA . ARG A 1 155 ? 19.261 13.864 -8.343 1.00 93.31 155 ARG A CA 1
ATOM 1205 C C . ARG A 1 155 ? 18.466 15.061 -8.872 1.00 93.31 155 ARG A C 1
ATOM 1207 O O . ARG A 1 155 ? 18.879 15.671 -9.849 1.00 93.31 155 ARG A O 1
ATOM 1214 N N . GLN A 1 156 ? 17.328 15.380 -8.254 1.00 94.62 156 GLN A N 1
ATOM 1215 C CA . GLN A 1 156 ? 16.398 16.425 -8.694 1.00 94.62 156 GLN A CA 1
ATOM 1216 C C . GLN A 1 156 ? 15.865 16.249 -10.135 1.00 94.62 156 GLN A C 1
ATOM 1218 O O . GLN A 1 156 ? 15.421 17.206 -10.766 1.00 94.62 156 GLN A O 1
ATOM 1223 N N . ASN A 1 157 ? 15.861 15.015 -10.646 1.00 95.12 157 ASN A N 1
ATOM 1224 C CA . ASN A 1 157 ? 15.425 14.672 -12.003 1.00 95.12 157 ASN A CA 1
ATOM 1225 C C . ASN A 1 157 ? 13.956 14.235 -12.078 1.00 95.12 157 ASN A C 1
ATOM 1227 O O . ASN A 1 157 ? 13.466 13.931 -13.157 1.00 95.12 157 ASN A O 1
ATOM 1231 N N . GLN A 1 158 ? 13.216 14.223 -10.968 1.00 93.38 158 GLN A N 1
ATOM 1232 C CA . GLN A 1 158 ? 11.836 13.726 -10.939 1.00 93.38 158 GLN A CA 1
ATOM 1233 C C . GLN A 1 158 ? 10.885 14.471 -11.889 1.00 93.38 158 GLN A C 1
ATOM 1235 O O . GLN A 1 158 ? 9.826 13.953 -12.201 1.00 93.38 158 GLN A O 1
ATOM 1240 N N . TYR A 1 159 ? 11.221 15.685 -12.336 1.00 93.56 159 TYR A N 1
ATOM 1241 C CA . TYR A 1 159 ? 10.388 16.480 -13.250 1.00 93.56 159 TYR A CA 1
ATOM 1242 C C . TYR A 1 159 ? 10.700 16.275 -14.733 1.00 93.56 159 TYR A C 1
ATOM 1244 O O . TYR A 1 159 ? 9.985 16.817 -15.572 1.00 93.56 159 TYR A O 1
ATOM 1252 N N . LYS A 1 160 ? 11.758 15.527 -15.047 1.00 94.75 160 LYS A N 1
ATOM 1253 C CA . LYS A 1 160 ? 12.167 15.210 -16.412 1.00 94.75 160 LYS A CA 1
ATOM 1254 C C . LYS A 1 160 ? 11.305 14.077 -16.943 1.00 94.75 160 LYS A C 1
ATOM 1256 O O . LYS A 1 160 ? 11.332 12.985 -16.378 1.00 94.75 160 LYS A O 1
ATOM 1261 N N . LEU A 1 161 ? 10.521 14.335 -17.987 1.00 93.38 161 LEU A N 1
ATOM 1262 C CA . LEU A 1 161 ? 9.607 13.332 -18.543 1.00 93.38 161 LEU A CA 1
ATOM 1263 C C . LEU A 1 161 ? 10.379 12.134 -19.103 1.00 93.38 161 LEU A C 1
ATOM 1265 O O . LEU A 1 161 ? 9.951 10.999 -18.922 1.00 93.38 161 LEU A O 1
ATOM 1269 N N . GLU A 1 162 ? 11.564 12.388 -19.658 1.00 92.19 162 GLU A N 1
ATOM 1270 C CA . GLU A 1 162 ? 12.507 11.374 -20.122 1.00 92.19 162 GLU A CA 1
ATOM 1271 C C . GLU A 1 162 ? 13.004 10.443 -19.004 1.00 92.19 162 GLU A C 1
ATOM 1273 O O . GLU A 1 162 ? 13.397 9.320 -19.278 1.00 92.19 162 GLU A O 1
ATOM 1278 N N . CYS A 1 163 ? 12.945 10.867 -17.736 1.00 93.81 163 CYS A N 1
ATOM 1279 C CA . CYS A 1 163 ? 13.230 9.995 -16.596 1.00 93.81 163 CYS A CA 1
ATOM 1280 C C . CYS A 1 163 ? 11.955 9.353 -16.035 1.00 93.81 163 CYS A C 1
ATOM 1282 O O . CYS A 1 163 ? 11.976 8.208 -15.594 1.00 93.81 163 CYS A O 1
ATOM 1284 N N . VAL A 1 164 ? 10.837 10.088 -16.020 1.00 93.56 164 VAL A N 1
ATOM 1285 C CA . VAL A 1 164 ? 9.565 9.595 -15.467 1.00 93.56 164 VAL A CA 1
ATOM 1286 C C . VAL A 1 164 ? 9.078 8.366 -16.226 1.00 93.56 164 VAL A C 1
ATOM 1288 O O . VAL A 1 164 ? 8.645 7.423 -15.575 1.00 93.56 164 VAL A O 1
ATOM 1291 N N . VAL A 1 165 ? 9.238 8.332 -17.554 1.00 92.44 165 VAL A N 1
ATOM 1292 C CA . VAL A 1 165 ? 8.818 7.218 -18.427 1.00 92.44 165 VAL A CA 1
ATOM 1293 C C . VAL A 1 165 ? 9.224 5.830 -17.922 1.00 92.44 165 VAL A C 1
ATOM 1295 O O . VAL A 1 165 ? 8.466 4.882 -18.094 1.00 92.44 165 VAL A O 1
ATOM 1298 N N . CYS A 1 166 ? 10.379 5.731 -17.259 1.00 93.50 166 CYS A N 1
ATOM 1299 C CA . CYS A 1 166 ? 10.951 4.480 -16.767 1.00 93.50 166 CYS A CA 1
ATOM 1300 C C . CYS A 1 166 ? 10.968 4.336 -15.248 1.00 93.50 166 CYS A C 1
ATOM 1302 O O . CYS A 1 166 ? 11.414 3.320 -14.726 1.00 93.50 166 CYS A O 1
ATOM 1304 N N . HIS A 1 167 ? 10.508 5.348 -14.516 1.00 94.88 167 HIS A N 1
ATOM 1305 C CA . HIS A 1 167 ? 10.532 5.346 -13.055 1.00 94.88 167 HIS A CA 1
ATOM 1306 C C . HIS A 1 167 ? 9.142 5.281 -12.427 1.00 94.88 167 HIS A C 1
ATOM 1308 O O . HIS A 1 167 ? 9.044 5.208 -11.200 1.00 94.88 167 HIS A O 1
ATOM 1314 N N . VAL A 1 168 ? 8.081 5.268 -13.230 1.00 92.38 168 VAL A N 1
ATOM 1315 C CA . VAL A 1 168 ? 6.707 5.058 -12.772 1.00 92.38 168 VAL A CA 1
ATOM 1316 C C . VAL A 1 168 ? 6.026 3.969 -13.598 1.00 92.38 168 VAL A C 1
ATOM 1318 O O . VAL A 1 168 ? 6.444 3.663 -14.711 1.00 92.38 168 VAL A O 1
ATOM 1321 N N . THR A 1 169 ? 4.955 3.408 -13.052 1.00 91.38 169 THR A N 1
ATOM 1322 C CA . THR A 1 169 ? 4.182 2.339 -13.675 1.00 91.38 169 THR A CA 1
ATOM 1323 C C . THR A 1 169 ? 3.177 2.903 -14.682 1.00 91.38 169 THR A C 1
ATOM 1325 O O . THR A 1 169 ? 2.425 3.836 -14.393 1.00 91.38 169 THR A O 1
ATOM 1328 N N . GLY A 1 170 ? 3.122 2.291 -15.856 1.00 88.00 170 GLY A N 1
ATOM 1329 C CA . GLY A 1 170 ? 2.146 2.483 -16.910 1.00 88.00 170 GLY A CA 1
ATOM 1330 C C . GLY A 1 170 ? 2.503 3.543 -17.943 1.00 88.00 170 GLY A C 1
ATOM 1331 O O . GLY A 1 170 ? 1.674 3.771 -18.826 1.00 88.00 170 GLY A O 1
ATOM 1332 N N . GLU A 1 171 ? 3.682 4.169 -17.870 1.00 87.81 171 GLU A N 1
ATOM 1333 C CA . GLU A 1 171 ? 4.091 5.263 -18.772 1.00 87.81 171 GLU A CA 1
ATOM 1334 C C . GLU A 1 171 ? 5.025 4.819 -19.909 1.00 87.81 171 GLU A C 1
ATOM 1336 O O . GLU A 1 171 ? 5.058 5.471 -20.953 1.00 87.81 171 GLU A O 1
ATOM 1341 N N . ALA A 1 172 ? 5.758 3.711 -19.747 1.00 81.12 172 ALA A N 1
ATOM 1342 C CA . ALA A 1 172 ? 6.681 3.213 -20.765 1.00 81.12 172 ALA A CA 1
ATOM 1343 C C . ALA A 1 172 ? 5.962 2.944 -22.102 1.00 81.12 172 ALA A C 1
ATOM 1345 O O . ALA A 1 172 ? 4.961 2.224 -22.157 1.00 81.12 172 ALA A O 1
ATOM 1346 N N . GLY A 1 173 ? 6.481 3.526 -23.190 1.00 73.69 173 GLY A N 1
ATOM 1347 C CA . GLY A 1 173 ? 5.907 3.399 -24.536 1.00 73.69 173 GLY A CA 1
ATOM 1348 C C . GLY A 1 173 ? 4.646 4.237 -24.794 1.00 73.69 173 GLY A C 1
ATOM 1349 O O . GLY A 1 173 ? 3.928 3.955 -25.754 1.00 73.69 173 GLY A O 1
ATOM 1350 N N . LYS A 1 174 ? 4.351 5.243 -23.956 1.00 77.56 174 LYS A N 1
ATOM 1351 C CA . LYS A 1 174 ? 3.189 6.142 -24.089 1.00 77.56 174 LYS A CA 1
ATOM 1352 C C . LYS A 1 174 ? 3.588 7.619 -24.029 1.00 77.56 174 LYS A C 1
ATOM 1354 O O . LYS A 1 174 ? 4.738 7.958 -23.758 1.00 77.56 174 LYS A O 1
ATOM 1359 N N . ASP A 1 175 ? 2.605 8.497 -24.235 1.00 81.50 175 ASP A N 1
ATOM 1360 C CA . ASP A 1 175 ? 2.726 9.923 -23.924 1.00 81.50 175 ASP A CA 1
ATOM 1361 C C . ASP A 1 175 ? 2.829 10.117 -22.404 1.00 81.50 175 ASP A C 1
ATOM 1363 O O . ASP A 1 175 ? 1.841 10.016 -21.674 1.00 81.50 175 ASP A O 1
ATOM 1367 N N . VAL A 1 176 ? 4.051 10.385 -21.942 1.00 85.88 176 VAL A N 1
ATOM 1368 C CA . VAL A 1 176 ? 4.412 10.408 -20.522 1.00 85.88 176 VAL A CA 1
ATOM 1369 C C . VAL A 1 176 ? 3.770 11.593 -19.815 1.00 85.88 176 VAL A C 1
ATOM 1371 O O . VAL A 1 176 ? 4.035 12.756 -20.145 1.00 85.88 176 VAL A O 1
ATOM 1374 N N . ARG A 1 177 ? 2.983 11.327 -18.773 1.00 86.31 177 ARG A N 1
ATOM 1375 C CA . ARG A 1 177 ? 2.488 12.393 -17.889 1.00 86.31 177 ARG A CA 1
ATOM 1376 C C . ARG A 1 177 ? 3.522 12.749 -16.813 1.00 86.31 177 ARG A C 1
ATOM 1378 O O . ARG A 1 177 ? 4.287 11.896 -16.366 1.00 86.31 177 ARG A O 1
ATOM 1385 N N . PRO A 1 178 ? 3.523 13.993 -16.298 1.00 88.12 178 PRO A N 1
ATOM 1386 C CA . PRO A 1 178 ? 4.338 14.343 -15.140 1.00 88.12 178 PRO A CA 1
ATOM 1387 C C . PRO A 1 178 ? 4.054 13.418 -13.947 1.00 88.12 178 PRO A C 1
ATOM 1389 O O . PRO A 1 178 ? 2.894 13.149 -13.634 1.00 88.12 178 PRO A O 1
ATOM 1392 N N . TRP A 1 179 ? 5.088 13.018 -13.200 1.00 83.62 179 TRP A N 1
ATOM 1393 C CA . TRP A 1 179 ? 4.940 12.100 -12.056 1.00 83.62 179 TRP A CA 1
ATOM 1394 C C . TRP A 1 179 ? 3.915 12.571 -11.010 1.00 83.62 179 TRP A C 1
ATOM 1396 O O . TRP A 1 179 ? 3.226 11.763 -10.402 1.00 83.62 179 TRP A O 1
ATOM 1406 N N . ARG A 1 180 ? 3.758 13.891 -10.816 1.00 80.88 180 ARG A N 1
ATOM 1407 C CA . ARG A 1 180 ? 2.760 14.466 -9.890 1.00 80.88 180 ARG A CA 1
ATOM 1408 C C . ARG A 1 180 ? 1.314 14.202 -10.316 1.00 80.88 180 ARG A C 1
ATOM 1410 O O . ARG A 1 180 ? 0.419 14.307 -9.488 1.00 80.88 180 ARG A O 1
ATOM 1417 N N . MET A 1 181 ? 1.098 13.926 -11.599 1.00 76.94 181 MET A N 1
ATOM 1418 C CA . MET A 1 181 ? -0.193 13.551 -12.177 1.00 76.94 181 MET A CA 1
ATOM 1419 C C . MET A 1 181 ? -0.369 12.029 -12.251 1.00 76.94 181 MET A C 1
ATOM 1421 O O . MET A 1 181 ? -1.445 11.557 -12.607 1.00 76.94 181 MET A O 1
ATOM 1425 N N . THR A 1 182 ? 0.676 11.265 -11.925 1.00 77.19 182 THR A N 1
ATOM 1426 C CA . THR A 1 182 ? 0.607 9.810 -11.797 1.00 77.19 182 THR A CA 1
ATOM 1427 C C . THR A 1 182 ? 0.008 9.470 -10.430 1.00 77.19 182 THR A C 1
ATOM 1429 O O . THR A 1 182 ? 0.479 10.020 -9.427 1.00 77.19 182 THR A O 1
ATOM 1432 N N . PRO A 1 183 ? -1.022 8.606 -10.352 1.00 76.12 183 PRO A N 1
ATOM 1433 C CA . PRO A 1 183 ? -1.537 8.099 -9.084 1.00 76.12 183 PRO A CA 1
ATOM 1434 C C . PRO A 1 183 ? -0.407 7.551 -8.222 1.00 76.12 183 PRO A C 1
ATOM 1436 O O . PRO A 1 183 ? 0.566 7.001 -8.736 1.00 76.12 183 PRO A O 1
ATOM 1439 N N . ARG A 1 184 ? -0.494 7.746 -6.909 1.00 73.38 184 ARG A N 1
ATOM 1440 C CA . ARG A 1 184 ? 0.645 7.510 -6.021 1.00 73.38 184 ARG A CA 1
ATOM 1441 C C . ARG A 1 184 ? 1.086 6.047 -6.021 1.00 73.38 184 ARG A C 1
ATOM 1443 O O . ARG A 1 184 ? 2.276 5.763 -5.993 1.00 73.38 184 ARG A O 1
ATOM 1450 N N . GLU A 1 185 ? 0.124 5.144 -6.072 1.00 74.75 185 GLU A N 1
ATOM 1451 C CA . GLU A 1 185 ? 0.272 3.697 -6.185 1.00 74.75 185 GLU A CA 1
ATOM 1452 C C . GLU A 1 185 ? 1.013 3.247 -7.455 1.00 74.75 185 GLU A C 1
ATOM 1454 O O . GLU A 1 185 ? 1.513 2.128 -7.490 1.00 74.75 185 GLU A O 1
ATOM 1459 N N . LEU A 1 186 ? 1.140 4.129 -8.455 1.00 84.81 186 LEU A N 1
ATOM 1460 C CA . LEU A 1 186 ? 1.896 3.910 -9.688 1.00 84.81 186 LEU A CA 1
ATOM 1461 C C . LEU A 1 186 ? 3.229 4.675 -9.716 1.00 84.81 186 LEU A C 1
ATOM 1463 O O . LEU A 1 186 ? 3.964 4.570 -10.690 1.00 84.81 186 LEU A O 1
ATOM 1467 N N . GLN A 1 187 ? 3.583 5.451 -8.684 1.00 88.19 187 GLN A N 1
ATOM 1468 C CA . GLN A 1 187 ? 4.823 6.249 -8.648 1.00 88.19 187 GLN A CA 1
ATOM 1469 C C . GLN A 1 187 ? 6.070 5.427 -8.268 1.00 88.19 187 GLN A C 1
ATOM 1471 O O . GLN A 1 187 ? 6.928 5.884 -7.509 1.00 88.19 187 GLN A O 1
ATOM 1476 N N . SER A 1 188 ? 6.169 4.216 -8.797 1.00 91.75 188 SER A N 1
ATOM 1477 C CA . SER A 1 188 ? 7.364 3.380 -8.797 1.00 91.75 188 SER A CA 1
ATOM 1478 C C . SER A 1 188 ? 7.318 2.431 -9.996 1.00 91.75 188 SER A C 1
ATOM 1480 O O . SER A 1 188 ? 6.302 2.378 -10.689 1.00 91.75 188 SER A O 1
ATOM 1482 N N . VAL A 1 189 ? 8.388 1.680 -10.258 1.00 94.69 189 VAL A N 1
ATOM 1483 C CA . VAL A 1 189 ? 8.333 0.550 -11.200 1.00 94.69 189 VAL A CA 1
ATOM 1484 C C . VAL A 1 189 ? 7.675 -0.619 -10.462 1.00 94.69 189 VAL A C 1
ATOM 1486 O O . VAL A 1 189 ? 8.274 -1.239 -9.582 1.00 94.69 189 VAL A O 1
ATOM 1489 N N . GLY A 1 190 ? 6.393 -0.847 -10.739 1.00 92.00 190 GLY A N 1
ATOM 1490 C CA . GLY A 1 190 ? 5.529 -1.766 -10.004 1.00 92.00 190 GLY A CA 1
ATOM 1491 C C . GLY A 1 190 ? 5.448 -3.168 -10.605 1.00 92.00 190 GLY A C 1
ATOM 1492 O O . GLY A 1 190 ? 6.029 -3.440 -11.652 1.00 92.00 190 GLY A O 1
ATOM 1493 N N . CYS A 1 191 ? 4.684 -4.057 -9.959 1.00 89.81 191 CYS A N 1
ATOM 1494 C CA . CYS A 1 191 ? 4.450 -5.434 -10.423 1.00 89.81 191 CYS A CA 1
ATOM 1495 C C . CYS A 1 191 ? 3.960 -5.469 -11.880 1.00 89.81 191 CYS A C 1
ATOM 1497 O O . CYS A 1 191 ? 4.340 -6.330 -12.671 1.00 89.81 191 CYS A O 1
ATOM 1499 N N . GLU A 1 192 ? 3.147 -4.482 -12.239 1.00 89.44 192 GLU A N 1
ATOM 1500 C CA . GLU A 1 192 ? 2.474 -4.366 -13.528 1.00 89.44 192 GLU A CA 1
ATOM 1501 C C . GLU A 1 192 ? 3.393 -3.892 -14.667 1.00 89.44 192 GLU A C 1
ATOM 1503 O O . GLU A 1 192 ? 2.991 -3.927 -15.829 1.00 89.44 192 GLU A O 1
ATOM 1508 N N . GLU A 1 193 ? 4.635 -3.488 -14.371 1.00 89.38 193 GLU A N 1
ATOM 1509 C CA . GLU A 1 193 ? 5.651 -3.261 -15.407 1.00 89.38 193 GLU A CA 1
ATOM 1510 C C . GLU A 1 193 ? 6.211 -4.570 -15.967 1.00 89.38 193 GLU A C 1
ATOM 1512 O O . GLU A 1 193 ? 6.600 -4.631 -17.129 1.00 89.38 193 GLU A O 1
ATOM 1517 N N . CYS A 1 194 ? 6.228 -5.638 -15.174 1.00 87.88 194 CYS A N 1
ATOM 1518 C CA . CYS A 1 194 ? 6.681 -6.947 -15.641 1.00 87.88 194 CYS A CA 1
ATOM 1519 C C . CYS 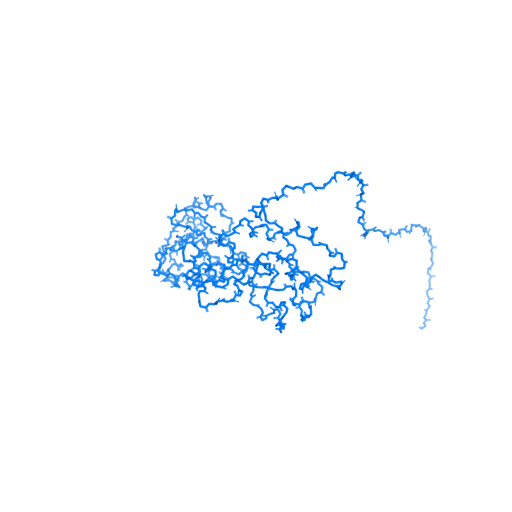A 1 194 ? 5.498 -7.836 -16.043 1.00 87.88 194 CYS A C 1
ATOM 1521 O O . CYS A 1 194 ? 5.566 -8.528 -17.054 1.00 87.88 194 CYS A O 1
ATOM 1523 N N . HIS A 1 195 ? 4.414 -7.789 -15.265 1.00 85.75 195 HIS A N 1
ATOM 1524 C CA . HIS A 1 195 ? 3.260 -8.685 -15.384 1.00 85.75 195 HIS A CA 1
ATOM 1525 C C . HIS A 1 195 ? 2.095 -8.115 -16.208 1.00 85.75 195 HIS A C 1
ATOM 1527 O O . HIS A 1 195 ? 1.120 -8.824 -16.463 1.00 85.75 195 HIS A O 1
ATOM 1533 N N . GLY A 1 196 ? 2.206 -6.857 -16.644 1.00 83.75 196 GLY A N 1
ATOM 1534 C CA . GLY A 1 196 ? 1.149 -6.122 -17.334 1.00 83.75 196 GLY A CA 1
ATOM 1535 C C . GLY A 1 196 ? 0.072 -5.562 -16.393 1.00 83.75 196 GLY A C 1
ATOM 1536 O O . GLY A 1 196 ? 0.136 -5.767 -15.179 1.00 83.75 196 GLY A O 1
ATOM 1537 N N . PRO A 1 197 ? -0.911 -4.819 -16.937 1.00 83.31 197 PRO A N 1
ATOM 1538 C CA . PRO A 1 197 ? -1.958 -4.182 -16.143 1.00 83.31 197 PRO A CA 1
ATOM 1539 C C . PRO A 1 197 ? -2.773 -5.198 -15.329 1.00 83.31 197 PRO A C 1
ATOM 1541 O O . PRO A 1 197 ? -3.223 -6.215 -15.850 1.00 83.31 197 PRO A O 1
ATOM 1544 N N . GLY A 1 198 ? -3.016 -4.896 -14.055 1.00 75.75 198 GLY A N 1
ATOM 1545 C CA . GLY A 1 198 ? -3.777 -5.739 -13.137 1.00 75.75 198 GLY A CA 1
ATOM 1546 C C . GLY A 1 198 ? -5.294 -5.630 -13.298 1.00 75.75 198 GLY A C 1
ATOM 1547 O O . GLY A 1 198 ? -6.035 -6.345 -12.637 1.00 75.75 198 GLY A O 1
ATOM 1548 N N . GLY A 1 199 ? -5.822 -4.754 -14.146 1.00 72.75 199 GLY A N 1
ATOM 1549 C CA . GLY A 1 199 ? -7.244 -4.740 -14.490 1.00 72.75 199 GLY A CA 1
ATOM 1550 C C . GLY A 1 199 ? -7.542 -5.637 -15.702 1.00 72.75 199 GLY A C 1
ATOM 1551 O O . GLY A 1 199 ? -6.854 -5.483 -16.708 1.00 72.75 199 GLY A O 1
ATOM 1552 N N . PRO A 1 200 ? -8.552 -6.535 -15.675 1.00 62.84 200 PRO A N 1
ATOM 1553 C CA . PRO A 1 200 ? -9.571 -6.756 -14.649 1.00 62.84 200 PRO A CA 1
ATOM 1554 C C . PRO A 1 200 ? -9.309 -8.047 -13.842 1.00 62.84 200 PRO A C 1
ATOM 1556 O O . PRO A 1 200 ? -10.154 -8.946 -13.807 1.00 62.84 200 PRO A O 1
ATOM 1559 N N . HIS A 1 201 ? -8.121 -8.186 -13.250 1.00 66.62 201 HIS A N 1
ATOM 1560 C CA . HIS A 1 201 ? -7.633 -9.406 -12.594 1.00 66.62 201 HIS A CA 1
ATOM 1561 C C . HIS A 1 201 ? -8.712 -10.136 -11.764 1.00 66.62 201 HIS A C 1
ATOM 1563 O O . HIS A 1 201 ? -9.444 -9.530 -10.982 1.00 66.62 201 HIS A O 1
ATOM 1569 N N . ARG A 1 202 ? -8.814 -11.461 -11.970 1.00 52.03 202 ARG A N 1
ATOM 1570 C CA . ARG A 1 202 ? -9.814 -12.410 -11.418 1.00 52.03 202 ARG A CA 1
ATOM 1571 C C . ARG A 1 202 ? -11.275 -12.269 -11.862 1.00 52.03 202 ARG A C 1
ATOM 1573 O O . ARG A 1 202 ? -12.119 -13.015 -11.362 1.00 52.03 202 ARG A O 1
ATOM 1580 N N . THR A 1 203 ? -11.611 -11.423 -12.826 1.00 53.62 203 THR A N 1
ATOM 1581 C CA . THR A 1 203 ? -12.974 -11.436 -13.377 1.00 53.62 203 THR A CA 1
ATOM 1582 C C . THR A 1 203 ? -13.115 -12.597 -14.365 1.00 53.62 203 THR A C 1
ATOM 1584 O O . THR A 1 203 ? -12.539 -12.607 -15.448 1.00 53.62 203 THR A O 1
ATOM 1587 N N . VAL A 1 204 ? -13.848 -13.646 -13.985 1.00 46.34 204 VAL A N 1
ATOM 1588 C CA . VAL A 1 204 ? -14.269 -14.678 -14.943 1.00 46.34 204 VAL A CA 1
ATOM 1589 C C . VAL A 1 204 ? -15.550 -14.182 -15.632 1.00 46.34 204 VAL A C 1
ATOM 1591 O O . VAL A 1 204 ? -16.468 -13.777 -14.920 1.00 46.34 204 VAL A O 1
ATOM 1594 N N . PRO A 1 205 ? -15.674 -14.226 -16.971 1.00 49.16 205 PRO A N 1
ATOM 1595 C CA . PRO A 1 205 ? -14.704 -14.669 -17.960 1.00 49.16 205 PRO A CA 1
ATOM 1596 C C . PRO A 1 205 ? -14.104 -13.455 -18.683 1.00 49.16 205 PRO A C 1
ATOM 1598 O O . PRO A 1 205 ? -14.644 -13.012 -19.693 1.00 49.16 205 PRO A O 1
ATOM 1601 N N . TYR A 1 206 ? -12.982 -12.925 -18.204 1.00 49.09 206 TYR A N 1
ATOM 1602 C CA . TYR A 1 206 ? -12.106 -12.103 -19.032 1.00 49.09 206 TYR A CA 1
ATOM 1603 C C . TYR A 1 206 ? -10.972 -12.978 -19.575 1.00 49.09 206 TYR A C 1
ATOM 1605 O O . TYR A 1 206 ? -9.959 -13.169 -18.898 1.00 49.09 206 TYR A O 1
ATOM 1613 N N . PRO A 1 207 ? -11.122 -13.545 -20.786 1.00 42.31 207 PRO A N 1
ATOM 1614 C CA . PRO A 1 207 ? -9.975 -14.029 -21.542 1.00 42.31 207 PRO A CA 1
ATOM 1615 C C . PRO A 1 207 ? -9.050 -12.826 -21.789 1.00 42.31 207 PRO A C 1
ATOM 1617 O O . PRO A 1 207 ? -9.416 -11.910 -22.522 1.00 42.31 207 PRO A O 1
ATOM 1620 N N . GLY A 1 208 ? -7.912 -12.778 -21.093 1.00 46.44 208 GLY A N 1
ATOM 1621 C CA . GLY A 1 208 ? -6.973 -11.649 -21.126 1.00 46.44 208 GLY A CA 1
ATOM 1622 C C . GLY A 1 208 ? -6.423 -11.218 -19.764 1.00 46.44 208 GLY A C 1
ATOM 1623 O O . GLY A 1 208 ? -5.465 -10.459 -19.731 1.00 46.44 208 GLY A O 1
ATOM 1624 N N . ALA A 1 209 ? -6.959 -11.723 -18.645 1.00 49.81 209 ALA A N 1
ATOM 1625 C CA . ALA A 1 209 ? -6.341 -11.571 -17.319 1.00 49.81 209 ALA A CA 1
ATOM 1626 C C . ALA A 1 209 ? -5.141 -12.527 -17.125 1.00 49.81 209 ALA A C 1
ATOM 1628 O O . ALA A 1 209 ? -4.972 -13.121 -16.059 1.00 49.81 209 ALA A O 1
ATOM 1629 N N . GLU A 1 210 ? -4.354 -12.732 -18.179 1.00 54.22 210 GLU A N 1
ATOM 1630 C CA . GLU A 1 210 ? -3.101 -13.469 -18.101 1.00 54.22 210 GLU A CA 1
ATOM 1631 C C . GLU A 1 210 ? -2.046 -12.508 -17.564 1.00 54.22 210 GLU A C 1
ATOM 1633 O O . GLU A 1 210 ? -1.848 -11.419 -18.099 1.00 54.22 210 GLU A O 1
ATOM 1638 N N . ILE A 1 211 ? -1.387 -12.903 -16.476 1.00 59.31 211 ILE A N 1
ATOM 1639 C CA . ILE A 1 211 ? -0.122 -12.287 -16.097 1.00 59.31 211 ILE A CA 1
ATOM 1640 C C . ILE A 1 211 ? 0.799 -12.495 -17.296 1.00 59.31 211 ILE A C 1
ATOM 1642 O O . ILE A 1 211 ? 1.091 -13.642 -17.641 1.00 59.31 211 ILE A O 1
ATOM 1646 N N . HIS A 1 212 ? 1.221 -11.411 -17.947 1.00 61.16 212 HIS A N 1
ATOM 1647 C CA . HIS A 1 212 ? 2.205 -11.530 -19.012 1.00 61.16 212 HIS A CA 1
ATOM 1648 C C . HIS A 1 212 ? 3.444 -12.218 -18.430 1.00 61.16 212 HIS A C 1
ATOM 1650 O O . HIS A 1 212 ? 3.916 -11.856 -17.342 1.00 61.16 212 HIS A O 1
ATOM 1656 N N . SER A 1 213 ? 3.948 -13.241 -19.127 1.00 58.22 213 SER A N 1
ATOM 1657 C CA . SER A 1 213 ? 5.259 -13.791 -18.806 1.00 58.22 213 SER A CA 1
ATOM 1658 C C . SER A 1 213 ? 6.278 -12.663 -18.883 1.00 58.22 213 SER A C 1
ATOM 1660 O O . SER A 1 213 ? 6.206 -11.805 -19.765 1.00 58.22 213 SER A O 1
ATOM 1662 N N . THR A 1 214 ? 7.217 -12.650 -17.944 1.00 67.19 214 THR A N 1
ATOM 1663 C CA . THR A 1 214 ? 8.266 -11.633 -17.865 1.00 67.19 214 THR A CA 1
ATOM 1664 C C . THR A 1 214 ? 9.311 -11.873 -18.954 1.00 67.19 214 THR A C 1
ATOM 1666 O O . THR A 1 214 ? 10.420 -12.325 -18.679 1.00 67.19 214 THR A O 1
ATOM 1669 N N . GLU A 1 215 ? 8.937 -11.625 -20.206 1.00 81.94 215 GLU A N 1
ATOM 1670 C CA . GLU A 1 215 ? 9.851 -11.664 -21.344 1.00 81.94 215 GLU A CA 1
ATOM 1671 C C . GLU A 1 215 ? 10.854 -10.507 -21.259 1.00 81.94 215 GLU A C 1
ATOM 1673 O O . GLU A 1 215 ? 10.547 -9.432 -20.732 1.00 81.94 215 GLU A O 1
ATOM 1678 N N . GLU A 1 216 ? 12.048 -10.701 -21.823 1.00 89.62 216 GLU A N 1
ATOM 1679 C CA . GLU A 1 216 ? 13.084 -9.662 -21.910 1.00 89.62 216 GLU A CA 1
ATOM 1680 C C . GLU A 1 216 ? 12.552 -8.363 -22.540 1.00 89.62 216 GLU A C 1
ATOM 1682 O O . GLU A 1 216 ? 12.941 -7.264 -22.138 1.00 89.62 216 GLU A O 1
ATOM 1687 N N . SER A 1 217 ? 11.576 -8.475 -23.451 1.00 86.94 217 SER A N 1
ATOM 1688 C CA . SER A 1 217 ? 10.891 -7.338 -24.069 1.00 86.94 217 SER A CA 1
ATOM 1689 C C . SER A 1 217 ? 10.292 -6.362 -23.056 1.00 86.94 217 SER A C 1
ATOM 1691 O O . SER A 1 217 ? 10.258 -5.164 -23.322 1.00 86.94 217 SER A O 1
ATOM 1693 N N . SER A 1 218 ? 9.830 -6.837 -21.895 1.00 86.75 218 SER A N 1
ATOM 1694 C CA . SER A 1 218 ? 9.282 -5.969 -20.847 1.00 86.75 218 SER A CA 1
ATOM 1695 C C . SER A 1 218 ? 10.369 -5.125 -20.182 1.00 86.75 218 SER A C 1
ATOM 1697 O O . SER A 1 218 ? 10.096 -3.982 -19.810 1.00 86.75 218 SER A O 1
ATOM 1699 N N . CYS A 1 219 ? 11.591 -5.656 -20.077 1.00 90.31 219 CYS A N 1
ATOM 1700 C CA . CYS A 1 219 ? 12.732 -5.015 -19.429 1.00 90.31 219 CYS A CA 1
ATOM 1701 C C . CYS A 1 219 ? 13.392 -3.960 -20.326 1.00 90.31 219 CYS A C 1
ATOM 1703 O O . CYS A 1 219 ? 13.689 -2.850 -19.877 1.00 90.31 219 CYS A O 1
ATOM 1705 N N . VAL A 1 220 ? 13.565 -4.269 -21.613 1.00 91.50 220 VAL A N 1
ATOM 1706 C CA . VAL A 1 220 ? 14.255 -3.389 -22.579 1.00 91.50 220 VAL A CA 1
ATOM 1707 C C . VAL A 1 220 ? 13.423 -2.181 -23.022 1.00 91.50 220 VAL A C 1
ATOM 1709 O O . VAL A 1 220 ? 13.871 -1.373 -23.827 1.00 91.50 220 VAL A O 1
ATOM 1712 N N . ARG A 1 221 ? 12.220 -2.000 -22.458 1.00 89.25 221 ARG A N 1
ATOM 1713 C CA . ARG A 1 221 ? 11.477 -0.730 -22.550 1.00 89.25 221 ARG A CA 1
ATOM 1714 C C . ARG A 1 221 ? 12.173 0.408 -21.799 1.00 89.25 221 ARG A C 1
ATOM 1716 O O . ARG A 1 221 ? 11.878 1.566 -22.073 1.00 89.25 221 ARG A O 1
ATOM 1723 N N . CYS A 1 222 ? 13.051 0.063 -20.855 1.00 91.75 222 CYS A N 1
ATOM 1724 C CA . CYS A 1 222 ? 13.789 1.000 -20.009 1.00 91.75 222 CYS A CA 1
ATOM 1725 C C . CYS A 1 222 ? 15.267 0.651 -19.831 1.00 91.75 222 CYS A C 1
ATOM 1727 O O . CYS A 1 222 ? 16.074 1.532 -19.546 1.00 91.75 222 CYS A O 1
ATOM 1729 N N . HIS A 1 223 ? 15.634 -0.620 -19.982 1.00 93.06 223 HIS A N 1
ATOM 1730 C CA . HIS A 1 223 ? 17.027 -1.041 -19.993 1.00 93.06 223 HIS A CA 1
ATOM 1731 C C . HIS A 1 223 ? 17.574 -1.027 -21.421 1.00 93.06 223 HIS A C 1
ATOM 1733 O O . HIS A 1 223 ? 17.434 -1.995 -22.164 1.00 93.06 223 HIS A O 1
ATOM 1739 N N . ASP A 1 224 ? 18.200 0.088 -21.779 1.00 91.31 224 ASP A N 1
ATOM 1740 C CA . ASP A 1 224 ? 18.932 0.289 -23.029 1.00 91.31 224 ASP A CA 1
ATOM 1741 C C . ASP A 1 224 ? 20.379 0.746 -22.748 1.00 91.31 224 ASP A C 1
ATOM 1743 O O . ASP A 1 224 ? 20.807 0.837 -21.594 1.00 91.31 224 ASP A O 1
ATOM 1747 N N . GLU A 1 225 ? 21.144 1.026 -23.805 1.00 93.06 225 GLU A N 1
ATOM 1748 C CA . GLU A 1 225 ? 22.549 1.446 -23.706 1.00 93.06 225 GLU A CA 1
ATOM 1749 C C . GLU A 1 225 ? 22.732 2.777 -22.949 1.00 93.06 225 GLU A C 1
ATOM 1751 O O . GLU A 1 225 ? 23.744 2.966 -22.274 1.00 93.06 225 GLU A O 1
ATOM 1756 N N . GLU A 1 226 ? 21.756 3.689 -23.011 1.00 90.31 226 GLU A N 1
ATOM 1757 C CA . GLU A 1 226 ? 21.829 5.001 -22.356 1.00 90.31 226 GLU A CA 1
ATOM 1758 C C . GLU A 1 226 ? 21.491 4.902 -20.861 1.00 90.31 226 GLU A C 1
ATOM 1760 O O . GLU A 1 226 ? 22.182 5.467 -20.008 1.00 90.31 226 GLU A O 1
ATOM 1765 N N . ASN A 1 227 ? 20.438 4.157 -20.536 1.00 88.69 227 ASN A N 1
ATOM 1766 C CA . ASN A 1 227 ? 19.868 4.070 -19.197 1.00 88.69 227 ASN A CA 1
ATOM 1767 C C . ASN A 1 227 ? 20.509 2.964 -18.346 1.00 88.69 227 ASN A C 1
ATOM 1769 O O . ASN A 1 227 ? 20.538 3.054 -17.115 1.00 88.69 227 ASN A O 1
ATOM 1773 N N . SER A 1 228 ? 21.027 1.912 -18.982 1.00 91.62 228 SER A N 1
ATOM 1774 C CA . SER A 1 228 ? 21.591 0.735 -18.325 1.00 91.62 228 SER A CA 1
ATOM 1775 C C . SER A 1 228 ? 22.725 0.125 -19.166 1.00 91.62 228 SER A C 1
ATOM 1777 O O . SER A 1 228 ? 22.589 -0.998 -19.646 1.00 91.62 228 SER A O 1
ATOM 1779 N N . PRO A 1 229 ? 23.885 0.800 -19.293 1.00 93.12 229 PRO A N 1
ATOM 1780 C CA . PRO A 1 229 ? 24.983 0.374 -20.176 1.00 93.12 229 PRO A CA 1
ATOM 1781 C C . PRO A 1 229 ? 25.572 -1.007 -19.845 1.00 93.12 229 PRO A C 1
ATOM 1783 O O . PRO A 1 229 ? 26.197 -1.632 -20.693 1.00 93.12 229 PRO A O 1
ATOM 1786 N N . ASN A 1 230 ? 25.364 -1.493 -18.618 1.00 93.75 230 ASN A N 1
ATOM 1787 C CA . ASN A 1 230 ? 25.779 -2.824 -18.166 1.00 93.75 230 ASN A CA 1
ATOM 1788 C C . ASN A 1 230 ? 24.597 -3.810 -18.100 1.00 93.75 230 ASN A C 1
ATOM 1790 O O . ASN A 1 230 ? 24.623 -4.734 -17.288 1.00 93.75 230 ASN A O 1
ATOM 1794 N N . TRP A 1 231 ? 23.525 -3.564 -18.859 1.00 94.69 231 TRP A N 1
ATOM 1795 C CA . TRP A 1 231 ? 22.366 -4.450 -18.908 1.00 94.69 231 TRP A CA 1
ATOM 1796 C C . TRP A 1 231 ? 22.771 -5.839 -19.400 1.00 94.69 231 TRP A C 1
ATOM 1798 O O . TRP A 1 231 ? 23.387 -5.990 -20.452 1.00 94.69 231 TRP A O 1
ATOM 1808 N N . ASP A 1 232 ? 22.370 -6.840 -18.631 1.00 94.88 232 ASP A N 1
ATOM 1809 C CA . ASP A 1 232 ? 22.423 -8.247 -18.987 1.00 94.88 232 ASP A CA 1
ATOM 1810 C C . ASP A 1 232 ? 21.177 -8.902 -18.382 1.00 94.88 232 ASP A C 1
ATOM 1812 O O . ASP A 1 232 ? 20.909 -8.754 -17.184 1.00 94.88 232 ASP A O 1
ATOM 1816 N N . TYR A 1 233 ? 20.383 -9.559 -19.228 1.00 92.31 233 TYR A N 1
ATOM 1817 C CA . TYR A 1 233 ? 19.045 -10.014 -18.860 1.00 92.31 233 TYR A CA 1
ATOM 1818 C C . TYR A 1 233 ? 19.073 -10.985 -17.679 1.00 92.31 233 TYR A C 1
ATOM 1820 O O . TYR A 1 233 ? 18.387 -10.753 -16.687 1.00 92.31 233 TYR A O 1
ATOM 1828 N N . GLU A 1 234 ? 19.917 -12.014 -17.735 1.00 92.19 234 GLU A N 1
ATOM 1829 C CA . GLU A 1 234 ? 19.975 -13.065 -16.715 1.00 92.19 234 GLU A CA 1
ATOM 1830 C C . GLU A 1 234 ? 20.410 -12.515 -15.349 1.00 92.19 234 GLU A C 1
ATOM 1832 O O . GLU A 1 234 ? 19.778 -12.770 -14.318 1.00 92.19 234 GLU A O 1
ATOM 1837 N N . THR A 1 235 ? 21.463 -11.693 -15.319 1.00 93.38 235 THR A N 1
ATOM 1838 C CA . THR A 1 235 ? 21.978 -11.133 -14.060 1.00 93.38 235 THR A CA 1
ATOM 1839 C C . THR A 1 235 ? 21.041 -10.100 -13.436 1.00 93.38 235 THR A C 1
ATOM 1841 O O . THR A 1 235 ? 21.019 -9.952 -12.208 1.00 93.38 235 THR A O 1
ATOM 1844 N N . TYR A 1 236 ? 20.266 -9.364 -14.236 1.00 93.25 236 TYR A N 1
ATOM 1845 C CA . TYR A 1 236 ? 19.273 -8.418 -13.726 1.00 93.25 236 TYR A CA 1
ATOM 1846 C C . TYR A 1 236 ? 17.982 -9.124 -13.312 1.00 93.25 236 TYR A C 1
ATOM 1848 O O . TYR A 1 236 ? 17.446 -8.814 -12.244 1.00 93.25 236 TYR A O 1
ATOM 1856 N N . LEU A 1 237 ? 17.525 -10.112 -14.086 1.00 91.56 237 LEU A N 1
ATOM 1857 C CA . LEU A 1 237 ? 16.362 -10.932 -13.759 1.00 91.56 237 LEU A CA 1
ATOM 1858 C C . LEU A 1 237 ? 16.555 -11.653 -12.420 1.00 91.56 237 LEU A C 1
ATOM 1860 O O . LEU A 1 237 ? 15.643 -11.657 -11.599 1.00 91.56 237 LEU A O 1
ATOM 1864 N N . ALA A 1 238 ? 17.757 -12.152 -12.121 1.00 91.31 238 ALA A N 1
ATOM 1865 C CA . ALA A 1 238 ? 18.063 -12.797 -10.840 1.00 91.31 238 ALA A CA 1
ATOM 1866 C C . ALA A 1 238 ? 17.837 -11.898 -9.599 1.00 91.31 238 ALA A C 1
ATOM 1868 O O . ALA A 1 238 ? 17.611 -12.403 -8.501 1.00 91.31 238 ALA A O 1
ATOM 1869 N N . LYS A 1 239 ? 17.873 -10.566 -9.753 1.00 90.69 239 LYS A N 1
ATOM 1870 C CA . LYS A 1 239 ? 17.548 -9.589 -8.685 1.00 90.69 239 LYS A CA 1
ATOM 1871 C C . LYS A 1 239 ? 16.034 -9.375 -8.548 1.00 90.69 239 LYS A C 1
ATOM 1873 O O . LYS A 1 239 ? 15.549 -8.954 -7.502 1.00 90.69 239 LYS A O 1
ATOM 1878 N N . VAL A 1 240 ? 15.349 -9.622 -9.661 1.00 89.75 240 VAL A N 1
ATOM 1879 C CA . VAL A 1 240 ? 13.918 -9.590 -9.962 1.00 89.75 240 VAL A CA 1
ATOM 1880 C C . VAL A 1 240 ? 13.038 -10.631 -9.289 1.00 89.75 240 VAL A C 1
ATOM 1882 O O . VAL A 1 240 ? 11.982 -10.350 -8.733 1.00 89.75 240 VAL A O 1
ATOM 1885 N N . VAL A 1 241 ? 13.486 -11.874 -9.451 1.00 88.00 241 VAL A N 1
ATOM 1886 C CA . VAL A 1 241 ? 12.650 -13.074 -9.378 1.00 88.00 241 VAL A CA 1
ATOM 1887 C C . VAL A 1 241 ? 12.145 -13.380 -7.973 1.00 88.00 241 VAL A C 1
ATOM 1889 O O . VAL A 1 241 ? 12.870 -13.294 -6.980 1.00 88.00 241 VAL A O 1
ATOM 1892 N N . HIS A 1 242 ? 10.884 -13.798 -7.907 1.00 85.50 242 HIS A N 1
ATOM 1893 C CA . HIS A 1 242 ? 10.246 -14.257 -6.680 1.00 85.50 242 HIS A CA 1
ATOM 1894 C C . HIS A 1 242 ? 10.567 -15.741 -6.428 1.00 85.50 242 HIS A C 1
ATOM 1896 O O . HIS A 1 242 ? 10.657 -16.541 -7.362 1.00 85.50 242 HIS A O 1
ATOM 1902 N N . GLN A 1 243 ? 10.727 -16.143 -5.164 1.00 70.56 243 GLN A N 1
ATOM 1903 C CA . GLN A 1 243 ? 10.926 -17.554 -4.820 1.00 70.56 243 GLN A CA 1
ATOM 1904 C C . GLN A 1 243 ? 9.597 -18.312 -4.971 1.00 70.56 243 GLN A C 1
ATOM 1906 O O . GLN A 1 243 ? 8.735 -18.202 -4.105 1.00 70.56 243 GLN A O 1
ATOM 1911 N N . GLY A 1 244 ? 9.431 -19.074 -6.062 1.00 56.94 244 GLY A N 1
ATOM 1912 C CA . GLY A 1 244 ? 8.259 -19.945 -6.265 1.00 56.94 244 GLY A CA 1
ATOM 1913 C C . GLY A 1 244 ? 7.595 -19.939 -7.650 1.00 56.94 244 GLY A C 1
ATOM 1914 O O . GLY A 1 244 ? 6.462 -20.400 -7.750 1.00 56.94 244 GLY A O 1
ATOM 1915 N N . GLY A 1 245 ? 8.252 -19.449 -8.711 1.00 34.91 245 GLY A N 1
ATOM 1916 C CA . GLY A 1 245 ? 7.629 -19.279 -10.036 1.00 34.91 245 GLY A CA 1
ATOM 1917 C C . GLY A 1 245 ? 8.483 -19.675 -11.244 1.00 34.91 245 GLY A C 1
ATOM 1918 O O . GLY A 1 245 ? 8.661 -18.876 -12.153 1.00 34.91 245 GLY A O 1
ATOM 1919 N N . SER A 1 246 ? 9.041 -20.882 -11.228 1.00 31.95 246 SER A N 1
ATOM 1920 C CA . SER A 1 246 ? 9.180 -21.853 -12.332 1.00 31.95 246 SER A CA 1
ATOM 1921 C C . SER A 1 246 ? 10.303 -22.800 -11.931 1.00 31.95 246 SER A C 1
ATOM 1923 O O . SER A 1 246 ? 11.426 -22.383 -11.650 1.00 31.95 246 SER A O 1
ATOM 1925 N N . GLU A 1 247 ? 9.967 -24.080 -11.791 1.00 30.41 247 GLU A N 1
ATOM 1926 C CA . GLU A 1 247 ? 10.972 -25.121 -11.645 1.00 30.41 247 GLU A CA 1
ATOM 1927 C C . GLU A 1 247 ? 11.949 -24.985 -12.808 1.00 30.41 247 GLU A C 1
ATOM 1929 O O . GLU A 1 247 ? 11.551 -24.966 -13.975 1.00 30.41 247 GLU A O 1
ATOM 1934 N N . ALA A 1 248 ? 13.223 -24.834 -12.455 1.00 33.94 248 ALA A N 1
ATOM 1935 C CA . ALA A 1 248 ? 14.323 -24.897 -13.385 1.00 33.94 248 ALA A CA 1
ATOM 1936 C C . ALA A 1 248 ? 14.139 -26.136 -14.265 1.00 33.94 248 ALA A C 1
ATOM 1938 O O . ALA A 1 248 ? 14.123 -27.263 -13.768 1.00 33.94 248 ALA A O 1
ATOM 1939 N N . SER A 1 249 ? 14.006 -25.934 -15.575 1.00 28.25 249 SER A N 1
ATOM 1940 C CA . SER A 1 249 ? 14.264 -27.007 -16.519 1.00 28.25 249 SER A CA 1
ATOM 1941 C C . SER A 1 249 ? 15.746 -27.352 -16.397 1.00 28.25 249 SER A C 1
ATOM 1943 O O . SER A 1 249 ? 16.610 -26.670 -16.950 1.00 28.25 249 SER A O 1
ATOM 1945 N N . GLU A 1 250 ? 16.035 -28.380 -15.606 1.00 36.75 250 GLU A N 1
ATOM 1946 C CA . GLU A 1 250 ? 17.320 -29.058 -15.583 1.00 36.75 250 GLU A CA 1
ATOM 1947 C C . GLU A 1 250 ? 17.639 -29.568 -16.997 1.00 36.75 250 GLU A C 1
ATOM 1949 O O . GLU A 1 250 ? 17.056 -30.548 -17.456 1.00 36.75 250 GLU A O 1
ATOM 1954 N N . SER A 1 251 ? 18.588 -28.924 -17.677 1.00 28.50 251 SER A N 1
ATOM 1955 C CA . SER A 1 251 ? 19.539 -29.614 -18.554 1.00 28.50 251 SER A CA 1
ATOM 1956 C C . SER A 1 251 ? 20.751 -28.725 -18.855 1.00 28.50 251 SER A C 1
ATOM 1958 O O . SER A 1 251 ? 20.687 -27.822 -19.683 1.00 28.50 251 SER A O 1
ATOM 1960 N N . GLU A 1 252 ? 21.836 -29.029 -18.141 1.00 33.03 252 GLU A N 1
ATOM 1961 C CA . GLU A 1 252 ? 23.231 -29.058 -18.604 1.00 33.03 252 GLU A CA 1
ATOM 1962 C C . GLU A 1 252 ? 23.787 -27.851 -19.381 1.00 33.03 252 GLU A C 1
ATOM 1964 O O . GLU A 1 252 ? 23.679 -27.803 -20.601 1.00 33.03 252 GLU A O 1
ATOM 1969 N N . VAL A 1 253 ? 24.586 -27.006 -18.710 1.00 29.44 253 VAL A N 1
ATOM 1970 C CA . VAL A 1 253 ? 25.894 -26.602 -19.262 1.00 29.44 253 VAL A CA 1
ATOM 1971 C C . VAL A 1 253 ? 26.951 -26.574 -18.153 1.00 29.44 253 VAL A C 1
ATOM 1973 O O . VAL A 1 253 ? 26.727 -26.122 -17.033 1.00 29.44 253 VAL A O 1
ATOM 1976 N N . GLU A 1 254 ? 28.093 -27.145 -18.510 1.00 28.97 254 GLU A N 1
ATOM 1977 C CA . GLU A 1 254 ? 29.239 -27.560 -17.718 1.00 28.97 254 GLU A CA 1
ATOM 1978 C C . GLU A 1 254 ? 29.947 -26.488 -16.870 1.00 28.97 254 GLU A C 1
ATOM 1980 O O . GLU A 1 254 ? 30.038 -25.303 -17.177 1.00 28.97 254 GLU A O 1
ATOM 1985 N N . SER A 1 255 ? 30.557 -27.008 -15.809 1.00 33.81 255 SER A N 1
ATOM 1986 C CA . SER A 1 255 ? 31.478 -26.389 -14.860 1.00 33.81 255 SER A CA 1
ATOM 1987 C C . SER A 1 255 ? 32.749 -25.781 -15.467 1.00 33.81 255 SER A C 1
ATOM 1989 O O . SER A 1 255 ? 33.436 -26.474 -16.220 1.00 33.81 255 SER A O 1
ATOM 1991 N N . SER A 1 256 ? 33.164 -24.592 -14.991 1.00 27.41 256 SER A N 1
ATOM 1992 C CA . SER A 1 256 ? 34.580 -24.169 -14.810 1.00 27.41 256 SER A CA 1
ATOM 1993 C C . SER A 1 256 ? 34.705 -22.755 -14.176 1.00 27.41 256 SER A C 1
ATOM 1995 O O . SER A 1 256 ? 33.696 -22.070 -14.057 1.00 27.41 256 SER A O 1
ATOM 1997 N N . PRO A 1 257 ? 35.864 -22.349 -13.604 1.00 32.25 257 PRO A N 1
ATOM 1998 C CA . PRO A 1 257 ? 36.111 -22.310 -12.164 1.00 32.25 257 PRO A CA 1
ATOM 1999 C C . PRO A 1 257 ? 36.099 -20.902 -11.533 1.00 32.25 257 PRO A C 1
ATOM 2001 O O . PRO A 1 257 ? 36.289 -19.882 -12.188 1.00 32.25 257 PRO A O 1
ATOM 2004 N N . LYS A 1 258 ? 35.959 -20.886 -10.200 1.00 34.12 258 LYS A N 1
ATOM 2005 C CA . LYS A 1 258 ? 36.045 -19.706 -9.325 1.00 34.12 258 LYS A CA 1
ATOM 2006 C C . LYS A 1 258 ? 37.321 -18.888 -9.570 1.00 34.12 258 LYS A C 1
ATOM 2008 O O . LYS A 1 258 ? 38.423 -19.417 -9.426 1.00 34.12 258 LYS A O 1
ATOM 2013 N N . GLN A 1 259 ? 37.165 -17.583 -9.782 1.00 32.12 259 GLN A N 1
ATOM 2014 C CA . GLN A 1 259 ? 38.202 -16.595 -9.494 1.00 32.12 259 GLN A CA 1
ATOM 2015 C C . GLN A 1 259 ? 37.671 -15.591 -8.472 1.00 32.12 259 GLN A C 1
ATOM 2017 O O . GLN A 1 259 ? 36.634 -14.966 -8.664 1.00 32.12 259 GLN A O 1
ATOM 2022 N N . ASN A 1 260 ? 38.395 -15.497 -7.359 1.00 32.38 260 ASN A N 1
ATOM 2023 C CA . ASN A 1 260 ? 38.216 -14.482 -6.335 1.00 32.38 260 ASN A CA 1
ATOM 2024 C C . ASN A 1 260 ? 38.655 -13.127 -6.910 1.00 32.38 260 ASN A C 1
ATOM 2026 O O . ASN A 1 260 ? 39.807 -12.991 -7.322 1.00 32.38 260 ASN A O 1
ATOM 2030 N N . GLY A 1 261 ? 37.762 -12.142 -6.897 1.00 28.80 261 GLY A N 1
ATOM 2031 C CA . GLY A 1 261 ? 38.074 -10.740 -7.141 1.00 28.80 261 GLY A CA 1
ATOM 2032 C C . GLY A 1 261 ? 37.395 -9.905 -6.066 1.00 28.80 261 GLY A C 1
ATOM 2033 O O . GLY A 1 261 ? 36.174 -9.891 -5.975 1.00 28.80 261 GLY A O 1
ATOM 2034 N N . GLU A 1 262 ? 38.196 -9.296 -5.198 1.00 31.14 262 GLU A N 1
ATOM 2035 C CA . GLU A 1 262 ? 37.757 -8.328 -4.197 1.00 31.14 262 GLU A CA 1
ATOM 2036 C C . GLU A 1 262 ? 37.377 -7.022 -4.910 1.00 31.14 262 GLU A C 1
ATOM 2038 O O . GLU A 1 262 ? 38.250 -6.345 -5.459 1.00 31.14 262 GLU A O 1
ATOM 2043 N N . ASP A 1 263 ? 36.095 -6.656 -4.897 1.00 32.47 263 ASP A N 1
ATOM 2044 C CA . ASP A 1 263 ? 35.647 -5.356 -5.393 1.00 32.47 263 ASP A CA 1
ATOM 2045 C C . ASP A 1 263 ? 36.029 -4.259 -4.391 1.00 32.47 263 ASP A C 1
ATOM 2047 O O . ASP A 1 263 ? 35.517 -4.183 -3.271 1.00 32.47 263 ASP A O 1
ATOM 2051 N N . LYS A 1 264 ? 36.970 -3.407 -4.807 1.00 31.28 264 LYS A N 1
ATOM 2052 C CA . LYS A 1 264 ? 37.345 -2.179 -4.107 1.00 31.28 264 LYS A CA 1
ATOM 2053 C C . LYS A 1 264 ? 36.434 -1.031 -4.533 1.00 31.28 264 LYS A C 1
ATOM 2055 O O . LYS A 1 264 ? 36.386 -0.661 -5.702 1.00 31.28 264 LYS A O 1
ATOM 2060 N N . ASP A 1 265 ? 35.790 -0.449 -3.532 1.00 30.16 265 ASP A N 1
ATOM 2061 C CA . ASP A 1 265 ? 35.107 0.844 -3.534 1.00 30.16 265 ASP A CA 1
ATOM 2062 C C . ASP A 1 265 ? 36.081 1.990 -3.902 1.00 30.16 265 ASP A C 1
ATOM 2064 O O . ASP A 1 265 ? 37.086 2.168 -3.205 1.00 30.16 265 ASP A O 1
ATOM 2068 N N . PRO A 1 266 ? 35.864 2.769 -4.982 1.00 30.53 266 PRO A N 1
ATOM 2069 C CA . PRO A 1 266 ? 36.699 3.917 -5.292 1.00 30.53 266 PRO A CA 1
ATOM 2070 C C . PRO A 1 266 ? 36.011 5.189 -4.787 1.00 30.53 266 PRO A C 1
ATOM 2072 O O . PRO A 1 266 ? 35.213 5.802 -5.497 1.00 30.53 266 PRO A O 1
ATOM 2075 N N . GLY A 1 267 ? 36.323 5.612 -3.562 1.00 32.91 267 GLY A N 1
ATOM 2076 C CA . GLY A 1 267 ? 35.674 6.808 -3.032 1.00 32.91 267 GLY A CA 1
ATOM 2077 C C . GLY A 1 267 ? 36.078 7.282 -1.645 1.00 32.91 267 GLY A C 1
ATOM 2078 O O . GLY A 1 267 ? 35.224 7.825 -0.952 1.00 32.91 267 GLY A O 1
ATOM 2079 N N . ALA A 1 268 ? 37.333 7.121 -1.222 1.00 29.41 268 ALA A N 1
ATOM 2080 C CA . ALA A 1 268 ? 37.817 7.802 -0.025 1.00 29.41 268 ALA A CA 1
ATOM 2081 C C . ALA A 1 268 ? 39.314 8.120 -0.113 1.00 29.41 268 ALA A C 1
ATOM 2083 O O . ALA A 1 268 ? 40.109 7.314 -0.587 1.00 29.41 268 ALA A O 1
ATOM 2084 N N . ASP A 1 269 ? 39.632 9.301 0.407 1.00 30.64 269 ASP A N 1
ATOM 2085 C CA . ASP A 1 269 ? 40.942 9.828 0.778 1.00 30.64 269 ASP A CA 1
ATOM 2086 C C . ASP A 1 269 ? 41.822 10.429 -0.321 1.00 30.64 269 ASP A C 1
ATOM 2088 O O . ASP A 1 269 ? 42.498 9.749 -1.084 1.00 30.64 269 ASP A O 1
ATOM 2092 N N . GLN A 1 270 ? 41.891 11.763 -0.285 1.00 30.78 270 GLN A N 1
ATOM 2093 C CA . GLN A 1 270 ? 43.157 12.453 -0.027 1.00 30.78 270 GLN A CA 1
ATOM 2094 C C . GLN A 1 270 ? 42.882 13.793 0.674 1.00 30.78 270 GLN A C 1
ATOM 2096 O O . GLN A 1 270 ? 42.578 14.808 0.050 1.00 30.78 270 GLN A O 1
ATOM 2101 N N . VAL A 1 271 ? 42.979 13.774 2.004 1.00 32.12 271 VAL A N 1
ATOM 2102 C CA . VAL A 1 271 ? 43.314 14.949 2.811 1.00 32.12 271 VAL A CA 1
ATOM 2103 C C . VAL A 1 271 ? 44.747 14.706 3.268 1.00 32.12 271 VAL A C 1
ATOM 2105 O O . VAL A 1 271 ? 44.973 13.864 4.131 1.00 32.12 271 VAL A O 1
ATOM 2108 N N . GLU A 1 272 ? 45.715 15.381 2.651 1.00 33.31 272 GLU A N 1
ATOM 2109 C CA . GLU A 1 272 ? 47.084 15.411 3.165 1.00 33.31 272 GLU A CA 1
ATOM 2110 C C . GLU A 1 272 ? 47.288 16.668 4.010 1.00 33.31 272 GLU A C 1
ATOM 2112 O O . GLU A 1 272 ? 47.102 17.807 3.578 1.00 33.31 272 GLU A O 1
ATOM 2117 N N . GLU A 1 273 ? 47.639 16.395 5.258 1.00 31.47 273 GLU A N 1
ATOM 2118 C CA . GLU A 1 273 ? 48.054 17.298 6.312 1.00 31.47 273 GLU A CA 1
ATOM 2119 C C . GLU A 1 273 ? 49.554 17.589 6.136 1.00 31.47 273 GLU A C 1
ATOM 2121 O O . GLU A 1 273 ? 50.367 16.669 6.059 1.00 31.47 273 GLU A O 1
ATOM 2126 N N . ALA A 1 274 ? 49.933 18.867 6.071 1.00 32.62 274 ALA A N 1
ATOM 2127 C CA . ALA A 1 274 ? 51.324 19.300 6.174 1.00 32.62 274 ALA A CA 1
ATOM 2128 C C . ALA A 1 274 ? 51.492 20.085 7.478 1.00 32.62 274 ALA A C 1
ATOM 2130 O O . ALA A 1 274 ? 50.921 21.163 7.659 1.00 32.62 274 ALA A O 1
ATOM 2131 N N . THR A 1 275 ? 52.261 19.507 8.394 1.00 33.69 275 THR A N 1
ATOM 2132 C CA . THR A 1 275 ? 52.623 20.062 9.696 1.00 33.69 275 THR A CA 1
ATOM 2133 C C . THR A 1 275 ? 53.913 20.884 9.644 1.00 33.69 275 THR A C 1
ATOM 2135 O O . THR A 1 275 ? 54.863 20.511 8.966 1.00 33.69 275 THR A O 1
ATOM 2138 N N . GLU A 1 276 ? 53.920 21.918 10.494 1.00 34.53 276 GLU A N 1
ATOM 2139 C CA . GLU A 1 276 ? 55.060 22.564 11.173 1.00 34.53 276 GLU A CA 1
ATOM 2140 C C . GLU A 1 276 ? 55.976 23.525 10.392 1.00 34.53 276 GLU A C 1
ATOM 2142 O O . GLU A 1 276 ? 56.771 23.137 9.552 1.00 34.53 276 GLU A O 1
ATOM 2147 N N . GLU A 1 277 ? 55.955 24.806 10.788 1.00 32.75 277 GLU A N 1
ATOM 2148 C CA . GLU A 1 277 ? 57.012 25.373 11.641 1.00 32.75 277 GLU A CA 1
ATOM 2149 C C . GLU A 1 277 ? 56.589 26.729 12.237 1.00 32.75 277 GLU A C 1
ATOM 2151 O O . GLU A 1 277 ? 55.812 27.506 11.681 1.00 32.75 277 GLU A O 1
ATOM 2156 N N . ARG A 1 278 ? 57.078 26.974 13.449 1.00 33.62 278 ARG A N 1
ATOM 2157 C CA . ARG A 1 278 ? 56.751 28.072 14.357 1.00 33.62 278 ARG A CA 1
ATOM 2158 C C . ARG A 1 278 ? 57.977 28.972 14.423 1.00 33.62 278 ARG A C 1
ATOM 2160 O O . ARG A 1 278 ? 59.002 28.455 14.828 1.00 33.62 278 ARG A O 1
ATOM 2167 N N . GLU A 1 279 ? 57.866 30.282 14.176 1.00 32.91 279 GLU A N 1
ATOM 2168 C CA . GLU A 1 279 ? 58.625 31.290 14.939 1.00 32.91 279 GLU A CA 1
ATOM 2169 C C . GLU A 1 279 ? 58.211 32.757 14.688 1.00 32.91 279 GLU A C 1
ATOM 2171 O O . GLU A 1 279 ? 58.047 33.229 13.570 1.00 32.91 279 GLU A O 1
ATOM 2176 N N . HIS A 1 280 ? 58.018 33.445 15.817 1.00 33.62 280 HIS A N 1
ATOM 2177 C CA . HIS A 1 280 ? 58.301 34.848 16.13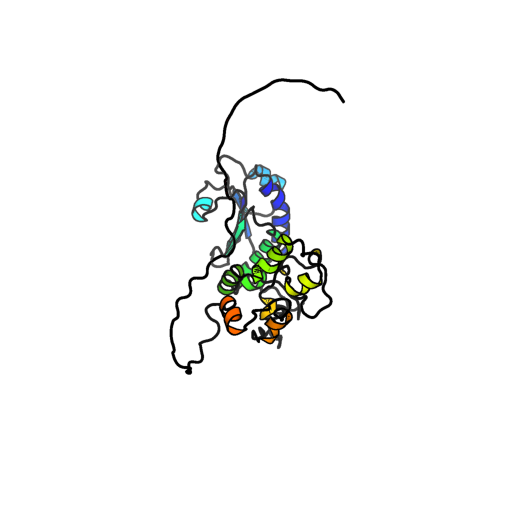8 1.00 33.62 280 HIS A CA 1
ATOM 2178 C C . HIS A 1 280 ? 58.475 35.896 15.016 1.00 33.62 280 HIS A C 1
ATOM 2180 O O . HIS A 1 280 ? 59.472 35.913 14.305 1.00 33.62 280 HIS A O 1
ATOM 2186 N N . SER A 1 281 ? 57.660 36.961 15.079 1.00 34.81 281 SER A N 1
ATOM 2187 C CA . SER A 1 281 ? 58.069 38.321 15.510 1.00 34.81 281 SER A CA 1
ATOM 2188 C C . SER A 1 281 ? 57.323 39.449 14.773 1.00 34.81 281 SER A C 1
ATOM 2190 O O . SER A 1 281 ? 56.995 39.347 13.600 1.00 34.81 281 SER A O 1
ATOM 2192 N N . GLY A 1 282 ? 57.124 40.575 15.468 1.00 32.41 282 GLY A N 1
ATOM 2193 C CA . GLY A 1 282 ? 57.304 41.886 14.832 1.00 32.41 282 GLY A CA 1
ATOM 2194 C C . GLY A 1 282 ? 56.069 42.651 14.348 1.00 32.41 282 GLY A C 1
ATOM 2195 O O . GLY A 1 282 ? 55.664 42.569 13.199 1.00 32.41 282 GLY A O 1
ATOM 2196 N N . LYS A 1 283 ? 55.573 43.526 15.229 1.00 38.66 283 LYS A N 1
ATOM 2197 C CA . LYS A 1 283 ? 54.991 44.854 14.945 1.00 38.66 283 LYS A CA 1
ATOM 2198 C C . LYS A 1 283 ? 55.369 45.475 13.581 1.00 38.66 283 LYS A C 1
ATOM 2200 O O . LYS A 1 283 ? 56.555 45.609 13.308 1.00 38.66 283 LYS A O 1
ATOM 2205 N N . ASN A 1 284 ? 54.390 46.061 12.880 1.00 36.69 284 ASN A N 1
ATOM 2206 C CA . ASN A 1 284 ? 54.198 47.517 12.662 1.00 36.69 284 ASN A CA 1
ATOM 2207 C C . ASN A 1 284 ? 53.508 47.831 11.320 1.00 36.69 284 ASN A C 1
ATOM 2209 O O . ASN A 1 284 ? 54.031 47.505 10.267 1.00 36.69 284 ASN A O 1
ATOM 2213 N N . GLY A 1 285 ? 52.408 48.589 11.410 1.00 34.44 285 GLY A N 1
ATOM 2214 C CA . GLY A 1 285 ? 52.211 49.886 10.747 1.00 34.44 285 GLY A CA 1
ATOM 2215 C C . GLY A 1 285 ? 52.220 49.984 9.217 1.00 34.44 285 GLY A C 1
ATOM 2216 O O . GLY A 1 285 ? 53.225 49.730 8.571 1.00 34.44 285 GLY A O 1
ATOM 2217 N N . GLY A 1 286 ? 51.159 50.571 8.658 1.00 33.16 286 GLY A N 1
ATOM 2218 C CA . GLY A 1 286 ? 51.237 51.171 7.325 1.00 33.16 286 GLY A CA 1
ATOM 2219 C C . GLY A 1 286 ? 49.884 51.469 6.703 1.00 33.16 286 GLY A C 1
ATOM 2220 O O . GLY A 1 286 ? 49.201 50.563 6.256 1.00 33.16 286 GLY A O 1
ATOM 2221 N N . LYS A 1 287 ? 49.515 52.751 6.690 1.00 42.25 287 LYS A N 1
ATOM 2222 C CA . LYS A 1 287 ? 48.377 53.318 5.958 1.00 42.25 287 LYS A CA 1
ATOM 2223 C C . LYS A 1 287 ? 48.554 53.160 4.442 1.00 42.25 287 LYS A C 1
ATOM 2225 O O . LYS A 1 287 ? 49.682 53.239 3.959 1.00 42.25 287 LYS A O 1
ATOM 2230 N N . GLY A 1 288 ? 47.430 53.104 3.734 1.00 40.56 288 GLY A N 1
ATOM 2231 C CA . GLY A 1 288 ? 47.298 53.314 2.292 1.00 40.56 288 GLY A CA 1
ATOM 2232 C C . GLY A 1 288 ? 45.833 53.297 1.920 1.00 40.56 288 GLY A C 1
ATOM 2233 O O . GLY A 1 288 ? 45.310 52.173 1.807 1.00 40.56 288 GLY A O 1
#

Sequence (288 aa):
VAVVFLKPTCGKCTMKLPGVDKSFQTFKDEGFTVVAVSSAGDKEALAPVAQRYGYDWIWAQNSGEIKKQLDNHVAFQIVIFDMAGVPRFRIDENDADWKVHLELCIGAAIERALDLSAFPQAYVGSPICGLCHMPEWEQWLGTAHAHSMDSLRKRQNQYKLECVVCHVTGEAGKDVRPWRMTPRELQSVGCEECHGPGGPHRTVPYPGAEIHSTEESSCVRCHDEENSPNWDYETYLAKVVHQGGSEASESEVESSPKQNGEDKDPGADQVEEATEEREHSGKNGGKG

Radius of gyration: 27.37 Å; chains: 1; bounding box: 82×83×57 Å

Secondary structure (DSSP, 8-state):
-EEEEE-TT-HHHHHHHHHHHHHHHHTTTTT--EEEEESS-TTS-SHHHHHHH--S-EEE---SHHHHHTT--SSSEEEEE-TTS-EEEEEETT-TTHHHHHHHHHHHHTT----GGG-TT----HHHHTTT-HHHHHHHHTSTTTTHHHHHHHTT-TT-HHHHHHHSTT-TTS-PPPGGGS-GGGSS--HHHHH---TTTT-TT-TT-------HHHHTTT-STTT-TT--HHHHHHHH--TTS-------------------------------------------